Protein AF-A0A443HT68-F1 (afdb_monomer)

Mean predicted aligned error: 12.52 Å

pLDDT: mean 79.06, std 16.57, range [37.41, 96.25]

Foldseek 3Di:
DDPPDDPVVLLVLLQVQLVCLPPPVQVVHDRDEDSVLSSVQVVVLVVDPVQQALLNDDADCDPPDQNDKHKAFQAPPDRQDFQAPDHDDPDPVNGDPVRHGIHIYGNNSRVVCVPHDPVVSVVVSVVVVVDDDDCVVDDPPDDDPPPQDPVNVVVVVVVCVVPPDDDPDPPDPDDDD

Organism: Byssochlamys spectabilis (NCBI:txid264951)

Radius of gyration: 22.26 Å; Cα contacts (8 Å, |Δi|>4): 156; chains: 1; bounding box: 57×40×82 Å

Solvent-accessible surface area (backbone atoms only — not comparable to full-atom values): 11096 Å² total; per-residue (Å²): 131,75,94,79,79,43,72,65,59,53,49,56,54,29,39,57,49,44,51,47,40,44,70,66,70,21,66,93,49,84,81,77,74,47,37,63,42,51,45,53,50,51,54,46,42,75,72,38,84,87,56,66,39,84,78,66,66,73,74,36,84,53,82,95,42,61,38,15,54,39,86,40,60,69,50,83,96,55,67,68,29,55,29,55,76,51,81,77,68,88,50,78,82,47,45,39,72,93,57,42,20,57,38,74,33,28,43,49,48,56,57,72,42,61,95,55,55,71,71,54,44,54,51,51,46,55,53,56,75,66,61,77,77,62,60,94,79,61,63,93,83,62,80,77,82,82,75,74,50,74,68,56,54,53,52,52,53,56,58,49,64,79,67,58,73,79,75,81,74,79,82,76,88,78,88,85,133

Sequence (177 aa):
MPANWCWWMCWALFTERTYRMWLLCNRKWKQIDVCETLYLEAILQAAEPDYSEFLKLPLSVYIRHPLRFVVAHKSHGQQLRTGWTTITPSSIADRVDSLNNVVFETHLSNMAKQDFSKETCEAIVADIANISIRLKWYDPSREVEFQATEKEKETENEFQDDFGGGEIGDDEDEGQE

Secondary structure (DSSP, 8-state):
--TT--HHHHHHHHHHHHHHIIIIISTTS-----HHHHHHHHHHHHH-TT---TT-PPPB-STT-TTBEEEEESSTTS----SBSSSS--SGGGB-GGG--EEEEEHHHHHHTTT--HHHHHHHHHHHHT----GGG--TT--------HHHHHHHHHHHHHT--------------

Structure (mmCIF, N/CA/C/O backbone):
data_AF-A0A443HT68-F1
#
_entry.id   AF-A0A443HT68-F1
#
loop_
_atom_site.group_PDB
_atom_site.id
_atom_site.type_symbol
_atom_site.label_atom_id
_atom_site.label_alt_id
_atom_site.label_comp_id
_atom_site.label_asym_id
_atom_site.label_entity_id
_atom_site.label_seq_id
_atom_site.pdbx_PDB_ins_code
_atom_site.Cartn_x
_atom_site.Cartn_y
_atom_site.Cartn_z
_atom_site.occupancy
_atom_site.B_iso_or_equiv
_atom_site.auth_seq_id
_atom_site.auth_comp_id
_atom_site.auth_asym_id
_atom_site.auth_atom_id
_atom_site.pdbx_PDB_model_num
ATOM 1 N N . MET A 1 1 ? -0.631 -16.504 -1.315 1.00 46.03 1 MET A N 1
ATOM 2 C CA . MET A 1 1 ? -0.861 -15.986 -2.683 1.00 46.03 1 MET A CA 1
ATOM 3 C C . MET A 1 1 ? -1.619 -17.035 -3.493 1.00 46.03 1 MET A C 1
ATOM 5 O O . MET A 1 1 ? -1.387 -18.212 -3.239 1.00 46.03 1 MET A O 1
ATOM 9 N N . PRO A 1 2 ? -2.519 -16.649 -4.415 1.00 49.34 2 PRO A N 1
ATOM 10 C CA . PRO A 1 2 ? -3.163 -17.563 -5.365 1.00 49.34 2 PRO A CA 1
ATOM 11 C C . PRO A 1 2 ? -2.147 -18.328 -6.227 1.00 49.34 2 PRO A C 1
ATOM 13 O O . PRO A 1 2 ? -1.112 -17.779 -6.597 1.00 49.34 2 PRO A O 1
ATOM 16 N N . ALA A 1 3 ? -2.459 -19.579 -6.571 1.00 58.69 3 ALA A N 1
ATOM 17 C CA . ALA A 1 3 ? -1.554 -20.483 -7.291 1.00 58.69 3 ALA A CA 1
ATOM 18 C C . ALA A 1 3 ? -1.333 -20.125 -8.777 1.00 58.69 3 ALA A C 1
ATOM 20 O O . ALA A 1 3 ? -0.428 -20.657 -9.408 1.00 58.69 3 ALA A O 1
ATOM 21 N N . ASN A 1 4 ? -2.149 -19.230 -9.339 1.00 63.09 4 ASN A N 1
ATOM 22 C CA . ASN A 1 4 ? -2.142 -18.837 -10.750 1.00 63.09 4 ASN A CA 1
ATOM 23 C C . ASN A 1 4 ? -1.595 -17.420 -10.990 1.00 63.09 4 ASN A C 1
ATOM 25 O O . ASN A 1 4 ? -1.860 -16.831 -12.035 1.00 63.09 4 ASN A O 1
ATOM 29 N N . TRP A 1 5 ? -0.863 -16.844 -10.033 1.00 66.06 5 TRP A N 1
ATOM 30 C CA . TRP A 1 5 ? -0.214 -15.551 -10.238 1.00 66.06 5 TRP A CA 1
ATOM 31 C C . TRP A 1 5 ? 0.851 -15.655 -11.328 1.00 66.06 5 TRP A C 1
ATOM 33 O O . TRP A 1 5 ? 1.938 -16.184 -11.112 1.00 66.06 5 TRP A O 1
ATOM 43 N N . CYS A 1 6 ? 0.531 -15.130 -12.507 1.00 73.31 6 CYS A N 1
ATOM 44 C CA . CYS A 1 6 ? 1.494 -14.912 -13.571 1.00 73.31 6 CYS A CA 1
ATOM 45 C C . CYS A 1 6 ? 1.884 -13.432 -13.634 1.00 73.31 6 CYS A C 1
ATOM 47 O O . CYS A 1 6 ? 1.147 -12.547 -13.186 1.00 73.31 6 CYS A O 1
ATOM 49 N N . TRP A 1 7 ? 3.043 -13.166 -14.237 1.00 75.00 7 TRP A N 1
ATOM 50 C CA . TRP A 1 7 ? 3.577 -11.815 -14.403 1.00 75.00 7 TRP A CA 1
ATOM 51 C C . TRP A 1 7 ? 2.556 -10.843 -15.008 1.00 75.00 7 TRP A C 1
ATOM 53 O O . TRP A 1 7 ? 2.455 -9.698 -14.579 1.00 75.00 7 TRP A O 1
ATOM 63 N N . TRP A 1 8 ? 1.737 -11.325 -15.945 1.00 80.31 8 TRP A N 1
ATOM 64 C CA . TRP A 1 8 ? 0.705 -10.527 -16.598 1.00 80.31 8 TRP A CA 1
ATOM 65 C C . TRP A 1 8 ? -0.387 -10.037 -15.640 1.00 80.31 8 TRP A C 1
ATOM 67 O O . TRP A 1 8 ? -0.779 -8.874 -15.695 1.00 80.31 8 TRP A O 1
ATOM 77 N N . MET A 1 9 ? -0.852 -10.888 -14.720 1.00 80.44 9 MET A N 1
ATOM 78 C CA . MET A 1 9 ? -1.865 -10.498 -13.732 1.00 80.44 9 MET A CA 1
ATOM 79 C C . MET A 1 9 ? -1.317 -9.459 -12.753 1.00 80.44 9 MET A C 1
ATOM 81 O O . MET A 1 9 ? -2.009 -8.491 -12.437 1.00 80.44 9 MET A O 1
ATOM 85 N N . CYS A 1 10 ? -0.066 -9.628 -12.311 1.00 81.00 10 CYS A N 1
ATOM 86 C CA . CYS A 1 10 ? 0.624 -8.628 -11.500 1.00 81.00 10 CYS A CA 1
ATOM 87 C C . CYS A 1 10 ? 0.743 -7.311 -12.274 1.00 81.00 10 CYS A C 1
ATOM 89 O O . CYS A 1 10 ? 0.330 -6.265 -11.781 1.00 81.00 10 CYS A O 1
ATOM 91 N N . TRP A 1 11 ? 1.216 -7.360 -13.518 1.00 84.44 11 TRP A N 1
ATOM 92 C CA . TRP A 1 11 ? 1.362 -6.176 -14.355 1.00 84.44 11 TRP A CA 1
ATOM 93 C C . TRP A 1 11 ? 0.037 -5.429 -14.552 1.00 84.44 11 TRP A C 1
ATOM 95 O O . TRP A 1 11 ? -0.015 -4.220 -14.328 1.00 84.44 11 TRP A O 1
ATOM 105 N N . ALA A 1 12 ? -1.050 -6.128 -14.889 1.00 87.50 12 ALA A N 1
ATOM 106 C CA . ALA A 1 12 ? -2.365 -5.518 -15.085 1.00 87.50 12 ALA A CA 1
ATOM 107 C C . ALA A 1 12 ? -2.889 -4.867 -13.794 1.00 87.50 12 ALA A C 1
ATOM 109 O O . ALA A 1 12 ? -3.353 -3.723 -13.804 1.00 87.50 12 ALA A O 1
ATOM 110 N N . LEU A 1 13 ? -2.762 -5.572 -12.665 1.00 89.44 13 LEU A N 1
ATOM 111 C CA . LEU A 1 13 ? -3.184 -5.080 -11.358 1.00 89.44 13 LEU A CA 1
ATOM 112 C C . LEU A 1 13 ? -2.419 -3.815 -10.963 1.00 89.44 13 LEU A C 1
ATOM 114 O O . LEU A 1 13 ? -3.031 -2.811 -10.605 1.00 89.44 13 LEU A O 1
ATOM 118 N N . PHE A 1 14 ? -1.091 -3.846 -11.047 1.00 92.69 14 PHE A N 1
ATOM 119 C CA . PHE A 1 14 ? -0.251 -2.722 -10.646 1.00 92.69 14 PHE A CA 1
ATOM 120 C C . PHE A 1 14 ? -0.309 -1.557 -11.630 1.00 92.69 14 PHE A C 1
ATOM 122 O O . PHE A 1 14 ? -0.241 -0.414 -11.194 1.00 92.69 14 PHE A O 1
ATOM 129 N N . THR A 1 15 ? -0.551 -1.808 -12.917 1.00 92.88 15 THR A N 1
ATOM 130 C CA . THR A 1 15 ? -0.817 -0.750 -13.902 1.00 92.88 15 THR A CA 1
ATOM 131 C C . THR A 1 15 ? -2.045 0.068 -13.511 1.00 92.88 15 THR A C 1
ATOM 133 O O . THR A 1 15 ? -1.955 1.291 -13.406 1.00 92.88 15 THR A O 1
ATOM 136 N N . GLU A 1 16 ? -3.173 -0.578 -13.202 1.00 91.38 16 GLU A N 1
ATOM 137 C CA . GLU A 1 16 ? -4.390 0.126 -12.770 1.00 91.38 16 GLU A CA 1
ATOM 138 C C . GLU A 1 16 ? -4.154 0.954 -11.496 1.00 91.38 16 GLU A C 1
ATOM 140 O O . GLU A 1 16 ? -4.594 2.106 -11.400 1.00 91.38 16 GLU A O 1
ATOM 145 N N . ARG A 1 17 ? -3.376 0.414 -10.550 1.00 92.50 17 ARG A N 1
ATOM 146 C CA . ARG A 1 17 ? -3.000 1.128 -9.323 1.00 92.50 17 ARG A CA 1
ATOM 147 C C . ARG A 1 17 ? -2.102 2.325 -9.586 1.00 92.50 17 ARG A C 1
ATOM 149 O O . ARG A 1 17 ? -2.363 3.390 -9.028 1.00 92.50 17 ARG A O 1
ATOM 156 N N . THR A 1 18 ? -1.096 2.187 -10.444 1.00 93.44 18 THR A N 1
ATOM 157 C CA . THR A 1 18 ? -0.217 3.295 -10.830 1.00 93.44 18 THR A CA 1
ATOM 158 C C . THR A 1 18 ? -1.011 4.403 -11.518 1.00 93.44 18 THR A C 1
ATOM 160 O O . THR A 1 18 ? -0.815 5.570 -11.188 1.00 93.44 18 THR A O 1
ATOM 163 N N . TYR A 1 19 ? -1.965 4.069 -12.395 1.00 91.88 19 TYR A N 1
ATOM 164 C CA . TYR A 1 19 ? -2.841 5.067 -13.022 1.00 91.88 19 TYR A CA 1
ATOM 165 C C . TYR A 1 19 ? -3.694 5.820 -12.000 1.00 91.88 19 TYR A C 1
ATOM 167 O O . TYR A 1 19 ? -3.751 7.049 -12.040 1.00 91.88 19 TYR A O 1
ATOM 175 N N . ARG A 1 20 ? -4.326 5.121 -11.048 1.00 90.88 20 ARG A N 1
ATOM 176 C CA . ARG A 1 20 ? -5.078 5.787 -9.969 1.00 90.88 20 ARG A CA 1
ATOM 177 C C . ARG A 1 20 ? -4.190 6.683 -9.120 1.00 90.88 20 ARG A C 1
ATOM 179 O O . ARG A 1 20 ? -4.571 7.814 -8.822 1.00 90.88 20 ARG A O 1
ATOM 186 N N . MET A 1 21 ? -3.016 6.182 -8.747 1.00 92.12 21 MET A N 1
ATOM 187 C CA . MET A 1 21 ? -2.037 6.932 -7.972 1.00 92.12 21 MET A CA 1
ATOM 188 C C . MET A 1 21 ? -1.646 8.212 -8.707 1.00 92.12 21 MET A C 1
ATOM 190 O O . MET A 1 21 ? -1.702 9.281 -8.111 1.00 92.12 21 MET A O 1
ATOM 194 N N . TRP A 1 22 ? -1.343 8.126 -10.002 1.00 90.88 22 TRP A N 1
ATOM 195 C CA . TRP A 1 22 ? -0.984 9.272 -10.830 1.00 90.88 22 TRP A CA 1
ATOM 196 C C . TRP A 1 22 ? -2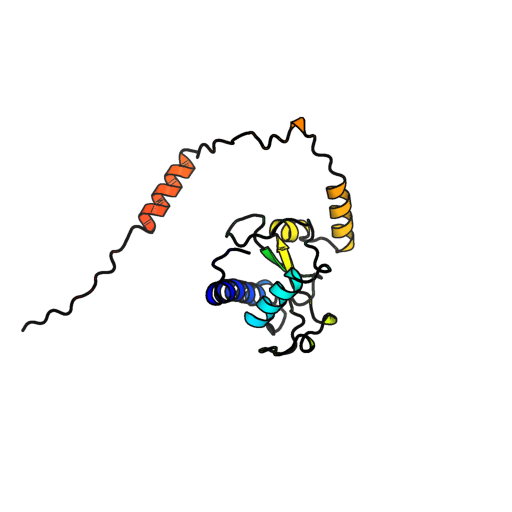.124 10.292 -10.958 1.00 90.88 22 TRP A C 1
ATOM 198 O O . TRP A 1 22 ? -1.928 11.477 -10.685 1.00 90.88 22 TRP A O 1
ATOM 208 N N . LEU A 1 23 ? -3.316 9.843 -11.355 1.00 90.38 23 LEU A N 1
ATOM 209 C CA . LEU A 1 23 ? -4.418 10.735 -11.723 1.00 90.38 23 LEU A CA 1
ATOM 210 C C . LEU A 1 23 ? -5.132 11.348 -10.512 1.00 90.38 23 LEU A C 1
ATOM 212 O O . LEU A 1 23 ? -5.596 12.487 -10.586 1.00 90.38 23 LEU A O 1
ATOM 216 N N . LEU A 1 24 ? -5.236 10.605 -9.406 1.00 89.38 24 LEU A N 1
ATOM 217 C CA . LEU A 1 24 ? -6.056 10.995 -8.256 1.00 89.38 24 LEU A CA 1
ATOM 218 C C . LEU A 1 24 ? -5.210 11.433 -7.058 1.00 89.38 24 LEU A C 1
ATOM 220 O O . LEU A 1 24 ? -5.451 12.502 -6.499 1.00 89.38 24 LEU A O 1
ATOM 224 N N . CYS A 1 25 ? -4.216 10.635 -6.665 1.00 87.88 25 CYS A N 1
ATOM 225 C CA . CYS A 1 25 ? -3.478 10.845 -5.412 1.00 87.88 25 CYS A CA 1
ATOM 226 C C . CYS A 1 25 ? -2.284 11.794 -5.586 1.00 87.88 25 CYS A C 1
ATOM 228 O O . CYS A 1 25 ? -2.081 12.710 -4.792 1.00 87.88 25 CYS A O 1
ATOM 230 N N . ASN A 1 26 ? -1.532 11.632 -6.672 1.00 92.69 26 ASN A N 1
ATOM 231 C CA . ASN A 1 26 ? -0.335 12.403 -6.991 1.00 92.69 26 ASN A CA 1
ATOM 232 C C . ASN A 1 26 ? -0.614 13.605 -7.891 1.00 92.69 26 ASN A C 1
ATOM 234 O O . ASN A 1 26 ? 0.310 14.140 -8.486 1.00 92.69 26 ASN A O 1
ATOM 238 N N . ARG A 1 27 ? -1.852 14.103 -7.968 1.00 89.06 27 ARG A N 1
ATOM 239 C CA . ARG A 1 27 ? -2.218 15.202 -8.882 1.00 89.06 27 ARG A CA 1
ATOM 240 C C . ARG A 1 27 ? -1.332 16.456 -8.755 1.00 89.06 27 ARG A C 1
ATOM 242 O O . ARG A 1 27 ? -1.177 17.196 -9.721 1.00 89.06 27 ARG A O 1
ATOM 249 N N . LYS A 1 28 ? -0.771 16.716 -7.568 1.00 91.00 28 LYS A N 1
ATOM 250 C CA . LYS A 1 28 ? 0.125 17.858 -7.287 1.00 91.00 28 LY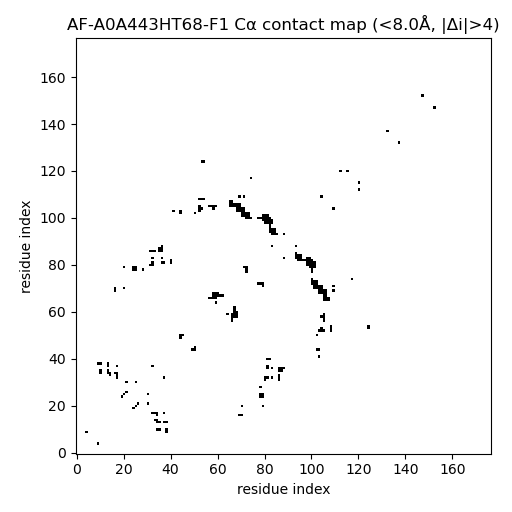S A CA 1
ATOM 251 C C . LYS A 1 28 ? 1.615 17.546 -7.480 1.00 91.00 28 LYS A C 1
ATOM 253 O O . LYS A 1 28 ? 2.444 18.434 -7.309 1.00 91.00 28 LYS A O 1
ATOM 258 N N . TRP A 1 29 ? 1.957 16.305 -7.802 1.00 91.25 29 TRP A N 1
ATOM 259 C CA . TRP A 1 29 ? 3.318 15.787 -7.814 1.00 91.25 29 TRP A CA 1
ATOM 260 C C . TRP A 1 29 ? 3.647 15.186 -9.181 1.00 91.25 29 TRP A C 1
ATOM 262 O O . TRP A 1 29 ? 2.782 14.676 -9.890 1.00 91.25 29 TRP A O 1
ATOM 272 N N . LYS A 1 30 ? 4.923 15.225 -9.571 1.00 90.12 30 LYS A N 1
ATOM 273 C CA . LYS A 1 30 ? 5.365 14.546 -10.791 1.00 90.12 30 LYS A CA 1
ATOM 274 C C . LYS A 1 30 ? 5.331 13.037 -10.558 1.00 90.12 30 LYS A C 1
ATOM 276 O O . LYS A 1 30 ? 5.934 12.566 -9.599 1.00 90.12 30 LYS A O 1
ATOM 281 N N . GLN A 1 31 ? 4.687 12.287 -11.449 1.00 89.06 31 GLN A N 1
ATOM 282 C CA . GLN A 1 31 ? 4.737 10.827 -11.411 1.00 89.06 31 GLN A CA 1
ATOM 283 C C . GLN A 1 31 ? 6.179 10.353 -11.645 1.00 89.06 31 GLN A C 1
ATOM 285 O O . GLN A 1 31 ? 6.791 10.695 -12.657 1.00 89.06 31 GLN A O 1
ATOM 290 N N . ILE A 1 32 ? 6.720 9.618 -10.675 1.00 91.06 32 ILE A N 1
ATOM 291 C CA . ILE A 1 32 ? 8.073 9.040 -10.715 1.00 91.06 32 ILE A CA 1
ATOM 292 C C . ILE A 1 32 ? 7.969 7.522 -10.836 1.00 91.06 32 ILE A C 1
ATOM 294 O O . ILE A 1 32 ? 8.689 6.912 -11.618 1.00 91.06 32 ILE A O 1
ATOM 298 N N . ASP A 1 33 ? 7.049 6.931 -10.077 1.00 93.62 33 ASP A N 1
ATOM 299 C CA . ASP A 1 33 ? 6.877 5.488 -9.999 1.00 93.62 33 ASP A CA 1
ATOM 300 C C . ASP A 1 33 ? 6.222 4.910 -11.256 1.00 93.62 33 ASP A C 1
ATOM 302 O O . ASP A 1 33 ? 5.344 5.526 -11.871 1.00 93.62 33 ASP A O 1
ATOM 306 N N . VAL A 1 34 ? 6.594 3.677 -11.579 1.00 93.31 34 VAL A N 1
ATOM 307 C CA . VAL A 1 34 ? 5.976 2.866 -12.632 1.00 93.31 34 VAL A CA 1
ATOM 308 C C . VAL A 1 34 ? 5.300 1.641 -12.017 1.00 93.31 34 VAL A C 1
ATOM 310 O O . VAL A 1 34 ? 5.413 1.388 -10.817 1.00 93.31 34 VAL A O 1
ATOM 313 N N . CYS A 1 35 ? 4.568 0.874 -12.826 1.00 92.69 35 CYS A N 1
ATOM 314 C CA . CYS A 1 35 ? 3.931 -0.362 -12.361 1.00 92.69 35 CYS A CA 1
ATOM 315 C C . CYS A 1 35 ? 4.946 -1.335 -11.735 1.00 92.69 35 CYS A C 1
ATOM 317 O O . CYS A 1 35 ? 4.645 -1.952 -10.719 1.00 92.69 35 CYS A O 1
ATOM 319 N N . GLU A 1 36 ? 6.158 -1.412 -12.293 1.00 91.69 36 GLU A N 1
ATOM 320 C CA . GLU A 1 36 ? 7.236 -2.273 -11.805 1.00 91.69 36 GLU A CA 1
ATOM 321 C C . GLU A 1 36 ? 7.740 -1.857 -10.418 1.00 91.69 36 GLU A C 1
ATOM 323 O O . GLU A 1 36 ? 7.757 -2.682 -9.510 1.00 91.69 36 GLU A O 1
ATOM 328 N N . THR A 1 37 ? 8.061 -0.577 -10.199 1.00 94.75 37 THR A N 1
ATOM 329 C CA . THR A 1 37 ? 8.519 -0.102 -8.882 1.00 94.75 37 THR A CA 1
ATOM 330 C C . THR A 1 37 ? 7.434 -0.262 -7.819 1.00 94.75 37 THR A C 1
ATOM 332 O O . THR A 1 37 ? 7.726 -0.611 -6.676 1.00 94.75 37 THR A O 1
ATOM 335 N N . LEU A 1 38 ? 6.166 -0.077 -8.193 1.00 94.88 38 LEU A N 1
ATOM 336 C CA . LEU A 1 38 ? 5.032 -0.294 -7.298 1.00 94.88 38 LEU A CA 1
ATOM 337 C C . LEU A 1 38 ? 4.824 -1.780 -6.969 1.00 94.88 38 LEU A C 1
ATOM 339 O O . LEU A 1 38 ? 4.529 -2.117 -5.824 1.00 94.88 38 LEU A O 1
ATOM 343 N N . TYR A 1 39 ? 5.006 -2.669 -7.945 1.00 92.19 39 TYR A N 1
ATOM 344 C CA . TYR A 1 39 ? 4.950 -4.115 -7.736 1.00 92.19 39 TYR A CA 1
ATOM 345 C C . TYR A 1 39 ? 6.084 -4.611 -6.832 1.00 92.19 39 TYR A C 1
ATOM 347 O O . TYR A 1 39 ? 5.834 -5.360 -5.887 1.00 92.19 39 TYR A O 1
ATOM 355 N N . LEU A 1 40 ? 7.314 -4.152 -7.076 1.00 92.62 40 LEU A N 1
ATOM 356 C CA . LEU A 1 40 ? 8.473 -4.467 -6.240 1.00 92.62 40 LEU A CA 1
ATOM 357 C C . LEU A 1 40 ? 8.269 -3.986 -4.803 1.00 92.62 40 LEU A C 1
ATOM 359 O O . LEU A 1 40 ? 8.573 -4.713 -3.860 1.00 92.62 40 LEU A O 1
ATOM 363 N N . GLU A 1 41 ? 7.701 -2.791 -4.629 1.00 94.62 41 GLU A N 1
ATOM 364 C CA . GLU A 1 41 ? 7.338 -2.292 -3.307 1.00 94.62 41 GLU A CA 1
ATOM 365 C C . GLU A 1 41 ? 6.301 -3.200 -2.626 1.00 94.62 41 GLU A C 1
ATOM 367 O O . GLU A 1 41 ? 6.456 -3.514 -1.454 1.00 94.62 41 GLU A O 1
ATOM 372 N N . ALA A 1 42 ? 5.290 -3.699 -3.343 1.00 92.06 42 ALA A N 1
ATOM 373 C CA . ALA A 1 42 ? 4.303 -4.611 -2.761 1.00 92.06 42 ALA A CA 1
ATOM 374 C C . ALA A 1 42 ? 4.904 -5.943 -2.303 1.00 92.06 42 ALA A C 1
ATOM 376 O O . ALA A 1 42 ? 4.544 -6.440 -1.237 1.00 92.06 42 ALA A O 1
ATOM 377 N N . ILE A 1 43 ? 5.814 -6.522 -3.095 1.00 89.56 43 ILE A N 1
ATOM 378 C CA . ILE A 1 43 ? 6.532 -7.744 -2.710 1.00 89.56 43 ILE A CA 1
ATOM 379 C C . ILE A 1 43 ? 7.352 -7.490 -1.449 1.00 89.56 43 ILE A C 1
ATOM 381 O O . ILE A 1 43 ? 7.308 -8.300 -0.526 1.00 89.56 43 ILE A O 1
ATOM 385 N N . LEU A 1 44 ? 8.076 -6.370 -1.408 1.00 91.88 44 LEU A N 1
ATOM 386 C CA . LEU A 1 44 ? 8.922 -6.026 -0.276 1.00 91.88 44 LEU A CA 1
ATOM 387 C C . LEU A 1 44 ? 8.103 -5.900 1.010 1.00 91.88 44 LEU A C 1
ATOM 389 O O . LEU A 1 44 ? 8.413 -6.558 1.996 1.00 91.88 44 LEU A O 1
ATOM 393 N N . GLN A 1 45 ? 7.005 -5.141 0.977 1.00 91.81 45 GLN A N 1
ATOM 394 C CA . GLN A 1 45 ? 6.124 -4.987 2.139 1.00 91.81 45 GLN A CA 1
ATOM 395 C C . GLN A 1 45 ? 5.471 -6.306 2.559 1.00 91.81 45 GLN A C 1
ATOM 397 O O . GLN A 1 45 ? 5.273 -6.544 3.742 1.00 91.81 45 GLN A O 1
ATOM 402 N N . ALA A 1 46 ? 5.154 -7.190 1.610 1.00 85.88 46 ALA A N 1
ATOM 403 C CA . ALA A 1 46 ? 4.625 -8.511 1.934 1.00 85.88 46 ALA A CA 1
ATOM 404 C C . ALA A 1 46 ? 5.674 -9.443 2.574 1.00 85.88 46 ALA A C 1
ATOM 406 O O . ALA A 1 46 ? 5.298 -10.386 3.271 1.00 85.88 46 ALA A O 1
ATOM 407 N N . ALA A 1 47 ? 6.965 -9.216 2.312 1.00 85.81 47 ALA A N 1
ATOM 408 C CA . ALA A 1 47 ? 8.072 -10.013 2.837 1.00 85.81 47 ALA A CA 1
ATOM 409 C C . ALA A 1 47 ? 8.648 -9.463 4.154 1.00 85.81 47 ALA A C 1
ATOM 411 O O . ALA A 1 47 ? 9.235 -10.223 4.925 1.00 85.81 47 ALA A O 1
ATOM 412 N N . GLU A 1 48 ? 8.498 -8.165 4.414 1.00 86.12 48 GLU A N 1
ATOM 413 C CA . GLU A 1 48 ? 9.072 -7.500 5.579 1.00 86.12 48 GLU A CA 1
ATOM 414 C C . GLU A 1 48 ? 8.084 -7.416 6.758 1.00 86.12 48 GLU A C 1
ATOM 416 O O . GLU A 1 48 ? 6.986 -6.875 6.616 1.00 86.12 48 GLU A O 1
ATOM 421 N N . PRO A 1 49 ? 8.472 -7.883 7.960 1.00 76.81 49 PRO A N 1
ATOM 422 C CA . PRO A 1 49 ? 7.594 -7.882 9.133 1.00 76.81 49 PRO A CA 1
ATOM 423 C C . PRO A 1 49 ? 7.267 -6.471 9.646 1.00 76.81 49 PRO A C 1
ATOM 425 O O . PRO A 1 49 ? 6.259 -6.289 10.329 1.00 76.81 49 PRO A O 1
ATOM 428 N N . ASP A 1 50 ? 8.093 -5.481 9.302 1.00 77.19 50 ASP A N 1
ATOM 429 C CA . ASP A 1 50 ? 7.926 -4.083 9.709 1.00 77.19 50 ASP A CA 1
ATOM 430 C C . ASP A 1 50 ? 6.740 -3.403 9.000 1.00 77.19 50 ASP A C 1
ATOM 432 O O . ASP A 1 50 ? 6.236 -2.374 9.455 1.00 77.19 50 ASP A O 1
ATOM 436 N N . TYR A 1 51 ? 6.237 -3.999 7.915 1.00 76.75 51 TYR A N 1
ATOM 437 C CA . TYR A 1 51 ? 5.051 -3.538 7.199 1.00 76.75 51 TYR A CA 1
ATOM 438 C C . TYR A 1 51 ? 3.796 -4.216 7.742 1.00 76.75 51 TYR A C 1
ATOM 440 O O . TYR A 1 51 ? 3.168 -5.062 7.105 1.00 76.75 51 TYR A O 1
ATOM 448 N N . SER A 1 52 ? 3.402 -3.822 8.952 1.00 76.44 52 SER A N 1
ATOM 449 C CA . SER A 1 52 ? 2.127 -4.252 9.518 1.00 76.44 52 SER A CA 1
ATOM 450 C C . SER A 1 52 ? 0.965 -3.456 8.922 1.00 76.44 52 SER A C 1
ATOM 452 O O . SER A 1 52 ? 0.919 -2.231 9.050 1.00 76.44 52 SER A O 1
ATOM 454 N N . GLU A 1 53 ? -0.008 -4.153 8.334 1.00 82.88 53 GLU A N 1
ATOM 455 C CA . GLU A 1 53 ? -1.280 -3.551 7.929 1.00 82.88 53 GLU A CA 1
ATOM 456 C C . GLU A 1 53 ? -1.997 -2.935 9.142 1.00 82.88 53 GLU A C 1
ATOM 458 O O . GLU A 1 53 ? -1.948 -3.488 10.243 1.00 82.88 53 GLU A O 1
ATOM 463 N N . PHE A 1 54 ? -2.651 -1.788 8.940 1.00 78.81 54 PHE A N 1
ATOM 464 C CA . PHE A 1 54 ? -3.217 -0.964 10.013 1.00 78.81 54 PHE A CA 1
ATOM 465 C C . PHE A 1 54 ? -4.135 -1.730 10.984 1.00 78.81 54 PHE A C 1
ATOM 467 O O . PHE A 1 54 ? -3.973 -1.617 12.197 1.00 78.81 54 PHE A O 1
ATOM 474 N N . LEU A 1 55 ? -5.062 -2.540 10.466 1.00 81.50 55 LEU A N 1
ATOM 475 C CA . LEU A 1 55 ? -5.976 -3.382 11.247 1.00 81.50 55 LEU A CA 1
ATOM 476 C C . LEU A 1 55 ? -5.525 -4.853 11.303 1.00 81.50 55 LEU A C 1
ATOM 478 O O . LEU A 1 55 ? -6.220 -5.690 11.879 1.00 81.50 55 LEU A O 1
ATOM 482 N N . LYS A 1 56 ? -4.370 -5.180 10.708 1.00 83.25 56 LYS A N 1
ATOM 483 C CA . LYS A 1 56 ? -3.834 -6.537 10.513 1.00 83.25 56 LYS A CA 1
ATOM 484 C C . LYS A 1 56 ? -4.815 -7.476 9.805 1.00 83.25 56 LYS A C 1
ATOM 486 O O . LYS A 1 56 ? -4.805 -8.687 10.034 1.00 83.25 56 LYS A O 1
ATOM 491 N N . LEU A 1 57 ? -5.671 -6.922 8.949 1.00 84.25 57 LEU A N 1
ATOM 492 C CA . LEU A 1 57 ? -6.649 -7.699 8.197 1.00 84.25 57 LEU A CA 1
ATOM 493 C C . LEU A 1 57 ? -5.992 -8.366 6.981 1.00 84.25 57 LEU A C 1
ATOM 495 O O . LEU A 1 57 ? -5.074 -7.799 6.382 1.00 84.25 57 LEU A O 1
ATOM 499 N N . PRO A 1 58 ? -6.456 -9.562 6.575 1.00 86.56 58 PRO A N 1
ATOM 500 C CA . PRO A 1 58 ? -5.890 -10.235 5.417 1.00 86.56 58 PRO A CA 1
ATOM 501 C C . PRO A 1 58 ? -6.176 -9.431 4.148 1.00 86.56 58 PRO A C 1
ATOM 503 O O . PRO A 1 58 ? -7.303 -9.002 3.914 1.00 86.56 58 PRO A O 1
ATOM 506 N N . LEU A 1 59 ? -5.162 -9.256 3.304 1.00 88.44 59 LEU A N 1
ATOM 507 C CA . LEU A 1 59 ? -5.298 -8.560 2.027 1.00 88.44 59 LEU A CA 1
ATOM 508 C C . LEU A 1 59 ? -5.983 -9.449 0.979 1.00 88.44 59 LEU A C 1
ATOM 510 O O . LEU A 1 59 ? -5.670 -10.630 0.831 1.00 88.44 59 LEU A O 1
ATOM 514 N N . SER A 1 60 ? -6.879 -8.853 0.198 1.00 88.50 60 SER A N 1
ATOM 515 C CA . SER A 1 60 ? -7.568 -9.480 -0.932 1.00 88.50 60 SER A CA 1
ATOM 516 C C . SER A 1 60 ? -7.284 -8.727 -2.230 1.00 88.50 60 SER A C 1
ATOM 518 O O . SER A 1 60 ? -6.996 -7.532 -2.226 1.00 88.50 60 SER A O 1
ATOM 520 N N . VAL A 1 61 ? -7.385 -9.410 -3.368 1.00 85.00 61 VAL A N 1
ATOM 521 C CA . VAL A 1 61 ? -7.282 -8.783 -4.699 1.00 85.00 61 VAL A CA 1
ATOM 522 C C . VAL A 1 61 ? -8.646 -8.585 -5.362 1.00 85.00 61 VAL A C 1
ATOM 524 O O . VAL A 1 61 ? -8.752 -7.850 -6.344 1.00 85.00 61 VAL A O 1
ATOM 527 N N . TYR A 1 62 ? -9.695 -9.207 -4.812 1.00 83.12 62 TYR A N 1
ATOM 528 C CA . TYR A 1 62 ? -11.030 -9.206 -5.396 1.00 83.12 62 TYR A CA 1
ATOM 529 C C . TYR A 1 62 ? -11.621 -7.797 -5.453 1.00 83.12 62 TYR A C 1
ATOM 531 O O . TYR A 1 62 ? -11.539 -7.003 -4.512 1.00 83.12 62 TYR A O 1
ATOM 539 N N . ILE A 1 63 ? -12.217 -7.475 -6.597 1.00 79.81 63 ILE A N 1
ATOM 540 C CA . ILE A 1 63 ? -12.861 -6.186 -6.839 1.00 79.81 63 ILE A CA 1
ATOM 541 C C . ILE A 1 63 ? -14.071 -6.046 -5.901 1.00 79.81 63 ILE A C 1
ATOM 543 O O . ILE A 1 63 ? -14.745 -7.027 -5.614 1.00 79.81 63 ILE A O 1
ATOM 547 N N . ARG A 1 64 ? -14.322 -4.826 -5.399 1.00 81.00 64 ARG A N 1
ATOM 548 C CA . ARG A 1 64 ? -15.410 -4.493 -4.448 1.00 81.00 64 ARG A CA 1
ATOM 549 C C . ARG A 1 64 ? -15.382 -5.253 -3.109 1.00 81.00 64 ARG A C 1
ATOM 551 O O . ARG A 1 64 ? -16.301 -5.107 -2.315 1.00 81.00 64 ARG A O 1
ATOM 558 N N . HIS A 1 65 ? -14.314 -5.988 -2.807 1.00 85.88 65 HIS A N 1
ATOM 559 C CA . HIS A 1 65 ? -14.135 -6.610 -1.499 1.00 85.88 65 HIS A CA 1
ATOM 560 C C . HIS A 1 65 ? -13.641 -5.572 -0.466 1.00 85.88 65 HIS A C 1
ATOM 562 O O . HIS A 1 65 ? -12.712 -4.825 -0.778 1.00 85.88 65 HIS A O 1
ATOM 568 N N . PRO A 1 66 ? -14.171 -5.516 0.773 1.00 86.75 66 PRO A N 1
ATOM 569 C CA . PRO A 1 66 ? -13.718 -4.549 1.787 1.00 86.75 66 PRO A CA 1
ATOM 570 C C . PRO A 1 66 ? -12.248 -4.752 2.178 1.00 86.75 66 PRO A C 1
ATOM 572 O O . PRO A 1 66 ? -11.530 -3.799 2.469 1.00 86.75 66 PRO A O 1
ATOM 575 N N . LEU A 1 67 ? -11.779 -6.000 2.110 1.00 90.75 67 LEU A N 1
ATOM 576 C CA . LEU A 1 67 ? -10.375 -6.348 2.331 1.00 90.75 67 LEU A CA 1
ATOM 577 C C . LEU A 1 67 ? -9.501 -6.207 1.078 1.00 90.75 67 LEU A C 1
ATOM 579 O O . LEU A 1 67 ? -8.343 -6.619 1.085 1.00 90.75 67 LEU A O 1
ATOM 583 N N . ARG A 1 68 ? -10.045 -5.681 -0.028 1.00 90.75 68 ARG A N 1
ATOM 584 C CA . ARG A 1 68 ? -9.257 -5.442 -1.237 1.00 90.75 68 ARG A CA 1
ATOM 585 C C . ARG A 1 68 ? -8.102 -4.524 -0.883 1.00 90.75 68 ARG A C 1
ATOM 587 O O . ARG A 1 68 ? -8.339 -3.454 -0.327 1.00 90.75 68 ARG A O 1
ATOM 594 N N . PHE A 1 69 ? -6.881 -4.905 -1.230 1.00 91.94 69 PHE A N 1
ATOM 595 C CA . PHE A 1 69 ? -5.757 -4.034 -0.964 1.00 91.94 69 PHE A CA 1
ATOM 596 C C . PHE A 1 69 ? -5.813 -2.788 -1.857 1.00 91.94 69 PHE A C 1
ATOM 598 O O . PHE A 1 69 ? -6.226 -2.817 -3.031 1.00 91.94 69 PHE A O 1
ATOM 605 N N . VAL A 1 70 ? -5.358 -1.688 -1.286 1.00 92.44 70 VAL A N 1
ATOM 606 C CA . VAL A 1 70 ? -5.191 -0.395 -1.931 1.00 92.44 70 VAL A CA 1
ATOM 607 C C . VAL A 1 70 ? -3.767 0.097 -1.722 1.00 92.44 70 VAL A C 1
ATOM 609 O O . VAL A 1 70 ? -3.041 -0.397 -0.863 1.00 92.44 70 VAL A O 1
ATOM 612 N N . VAL A 1 71 ? -3.377 1.062 -2.548 1.00 94.00 71 VAL A N 1
ATOM 613 C CA . VAL A 1 71 ? -2.125 1.797 -2.390 1.00 94.00 71 VAL A CA 1
ATOM 614 C C . VAL A 1 71 ? -2.459 3.075 -1.639 1.00 94.00 71 VAL A C 1
ATOM 616 O O . VAL A 1 71 ? -3.214 3.904 -2.151 1.00 94.00 71 VAL A O 1
ATOM 619 N N . ALA A 1 72 ? -1.942 3.205 -0.426 1.00 91.88 72 ALA A N 1
ATOM 620 C CA . ALA A 1 72 ? -2.259 4.292 0.486 1.00 91.88 72 ALA A CA 1
ATOM 621 C C . ALA A 1 72 ? -1.010 5.090 0.874 1.00 91.88 72 ALA A C 1
ATOM 623 O O . ALA A 1 72 ? 0.126 4.685 0.612 1.00 91.88 72 ALA A O 1
ATOM 624 N N . HIS A 1 73 ? -1.234 6.245 1.501 1.00 89.56 73 HIS A N 1
ATOM 625 C CA . HIS A 1 73 ? -0.159 7.072 2.038 1.00 89.56 73 HIS A CA 1
ATOM 626 C C . HIS A 1 73 ? 0.286 6.528 3.399 1.00 89.56 73 HIS A C 1
ATOM 628 O O . HIS A 1 73 ? -0.554 6.256 4.258 1.00 89.56 73 HIS A O 1
ATOM 634 N N . LYS A 1 74 ? 1.600 6.457 3.636 1.00 87.38 74 LYS A N 1
ATOM 635 C CA . LYS A 1 74 ? 2.137 6.315 5.002 1.00 87.38 74 LYS A CA 1
ATOM 636 C C . LYS A 1 74 ? 1.902 7.594 5.810 1.00 87.38 74 LYS A C 1
ATOM 638 O O . LYS A 1 74 ? 1.494 7.534 6.963 1.00 87.38 74 LYS A O 1
ATOM 643 N N . SER A 1 75 ? 2.144 8.741 5.179 1.00 86.19 75 SER A N 1
ATOM 644 C CA . SER A 1 75 ? 1.951 10.085 5.722 1.00 86.19 75 SER A CA 1
ATOM 645 C C . SER A 1 75 ? 1.135 10.930 4.745 1.00 86.19 75 SER A C 1
ATOM 647 O O . SER A 1 75 ? 1.531 11.139 3.592 1.00 86.19 75 SER A O 1
ATOM 649 N N . HIS A 1 76 ? -0.014 11.427 5.202 1.00 84.38 76 HIS A N 1
ATOM 650 C CA . HIS A 1 76 ? -0.871 12.307 4.410 1.00 84.38 76 HIS A CA 1
ATOM 651 C C . HIS A 1 76 ? -0.172 13.636 4.072 1.00 84.38 76 HIS A C 1
ATOM 653 O O . HIS A 1 76 ? 0.713 14.103 4.785 1.00 84.38 76 HIS A O 1
ATOM 659 N N . GLY A 1 77 ? -0.570 14.252 2.956 1.00 85.06 77 GLY A N 1
ATOM 660 C CA . GLY A 1 77 ? -0.023 15.536 2.496 1.00 85.06 77 GLY A CA 1
ATOM 661 C C . GLY A 1 77 ? 1.320 15.447 1.760 1.00 85.06 77 GLY A C 1
ATOM 662 O O . GLY A 1 77 ? 1.749 16.436 1.167 1.00 85.06 77 GLY A O 1
ATOM 663 N N . GLN A 1 78 ? 1.954 14.275 1.739 1.00 88.81 78 GLN A N 1
ATOM 664 C CA . GLN A 1 78 ? 3.167 14.001 0.969 1.00 88.81 78 GLN A CA 1
ATOM 665 C C . GLN A 1 78 ? 2.842 13.220 -0.310 1.00 88.81 78 GLN A C 1
ATOM 667 O O . GLN A 1 78 ? 1.756 12.659 -0.447 1.00 88.81 78 GLN A O 1
ATOM 672 N N . GLN A 1 79 ? 3.779 13.191 -1.259 1.00 93.12 79 GLN A N 1
ATOM 673 C CA . GLN A 1 79 ? 3.636 12.406 -2.485 1.00 93.12 79 GLN A CA 1
ATOM 674 C C . GLN A 1 79 ? 3.453 10.920 -2.160 1.00 93.12 79 GLN A C 1
ATOM 676 O O . GLN A 1 79 ? 4.159 10.388 -1.309 1.00 93.12 79 GLN A O 1
ATOM 681 N N . LEU A 1 80 ? 2.554 10.237 -2.863 1.00 93.38 80 LEU A N 1
ATOM 682 C CA . LEU A 1 80 ? 2.455 8.783 -2.845 1.00 93.38 80 LEU A CA 1
ATOM 683 C C . LEU A 1 80 ? 3.581 8.230 -3.733 1.00 93.38 80 LEU A C 1
ATOM 685 O O . LEU A 1 80 ? 3.468 8.235 -4.957 1.00 93.38 80 LEU A O 1
ATOM 689 N N . ARG A 1 81 ? 4.706 7.859 -3.119 1.00 94.69 81 ARG A N 1
ATOM 690 C CA . ARG A 1 81 ? 5.952 7.514 -3.817 1.00 94.69 81 ARG A CA 1
ATOM 691 C C . ARG A 1 81 ? 6.591 6.252 -3.245 1.00 94.69 81 ARG A C 1
ATOM 693 O O . ARG A 1 81 ? 6.610 6.072 -2.027 1.00 94.69 81 ARG A O 1
ATOM 700 N N . THR A 1 82 ? 7.123 5.389 -4.107 1.00 95.12 82 THR A N 1
ATOM 701 C CA . THR A 1 82 ? 7.921 4.233 -3.672 1.00 95.12 82 THR A CA 1
ATOM 702 C C . THR A 1 82 ? 9.348 4.658 -3.322 1.00 95.12 82 THR A C 1
ATOM 704 O O . THR A 1 82 ? 9.818 5.724 -3.718 1.00 95.12 82 THR A O 1
ATOM 707 N N . GLY A 1 83 ? 10.074 3.814 -2.588 1.00 94.88 83 GLY A N 1
ATOM 708 C CA . GLY A 1 83 ? 11.475 4.098 -2.260 1.00 94.88 83 GLY A CA 1
ATOM 709 C C . GLY A 1 83 ? 12.428 3.978 -3.456 1.00 94.88 83 GLY A C 1
ATOM 710 O O . GLY A 1 83 ? 13.585 4.375 -3.351 1.00 94.88 83 GLY A O 1
ATOM 711 N N . TRP A 1 84 ? 11.979 3.421 -4.583 1.00 96.25 84 TRP A N 1
ATOM 712 C CA . TRP A 1 84 ? 12.832 3.126 -5.729 1.00 96.25 84 TRP A CA 1
ATOM 713 C C . TRP A 1 84 ? 13.304 4.405 -6.423 1.00 96.25 84 TRP A C 1
ATOM 715 O O . TRP A 1 84 ? 12.526 5.306 -6.746 1.00 96.25 84 TRP A O 1
ATOM 725 N N . THR A 1 85 ? 14.614 4.494 -6.636 1.00 93.44 85 THR A N 1
ATOM 726 C CA . THR A 1 85 ? 15.247 5.669 -7.253 1.00 93.44 85 THR A CA 1
ATOM 727 C C . THR A 1 85 ? 15.395 5.547 -8.768 1.00 93.44 85 THR A C 1
ATOM 729 O O . THR A 1 85 ? 15.619 6.554 -9.443 1.00 93.44 85 THR A O 1
ATOM 732 N N . THR A 1 86 ? 15.219 4.342 -9.311 1.00 91.19 86 THR A N 1
ATOM 733 C CA . THR A 1 86 ? 15.332 4.027 -10.736 1.00 91.19 86 THR A CA 1
ATOM 734 C C . THR A 1 86 ? 14.041 3.382 -11.246 1.00 91.19 86 THR A C 1
ATOM 736 O O . THR A 1 86 ? 13.286 2.778 -10.486 1.00 91.19 86 THR A O 1
ATOM 739 N N . ILE A 1 87 ? 13.767 3.535 -12.545 1.00 88.44 87 ILE A N 1
ATOM 740 C CA . ILE A 1 87 ? 12.570 2.965 -13.191 1.00 88.44 87 ILE A CA 1
ATOM 741 C C . ILE A 1 87 ? 12.713 1.449 -13.381 1.00 88.44 87 ILE A C 1
ATOM 743 O O . ILE A 1 87 ? 11.718 0.735 -13.339 1.00 88.44 87 ILE A O 1
ATOM 747 N N . THR A 1 88 ? 13.948 0.974 -13.545 1.00 89.94 88 THR A N 1
ATOM 748 C CA . THR A 1 88 ? 14.306 -0.440 -13.696 1.00 89.94 88 THR A CA 1
ATOM 749 C C . THR A 1 88 ? 15.275 -0.840 -12.578 1.00 89.94 88 THR A C 1
ATOM 751 O O . THR A 1 88 ? 16.488 -0.899 -12.818 1.00 89.94 88 THR A O 1
ATOM 754 N N . PRO A 1 89 ? 14.789 -1.033 -11.337 1.00 92.00 89 PRO A N 1
ATOM 755 C CA . PRO A 1 89 ? 15.638 -1.462 -10.236 1.00 92.00 89 PRO A CA 1
ATOM 756 C C . PRO A 1 89 ? 16.285 -2.805 -10.547 1.00 92.00 89 PRO A C 1
ATOM 758 O O . PRO A 1 89 ? 15.629 -3.740 -11.001 1.00 92.00 89 PRO A O 1
ATOM 761 N N . SER A 1 90 ? 17.581 -2.900 -10.286 1.00 91.94 90 SER A N 1
ATOM 762 C CA . SER A 1 90 ? 18.351 -4.135 -10.478 1.00 91.94 90 SER A CA 1
ATOM 763 C C . SER A 1 90 ? 18.797 -4.747 -9.153 1.00 91.94 90 SER A C 1
ATOM 765 O O . SER A 1 90 ? 19.180 -5.915 -9.099 1.00 91.94 90 SER A O 1
ATOM 767 N N . SER A 1 91 ? 18.734 -3.964 -8.073 1.00 93.06 91 SER A N 1
ATOM 768 C CA . SER A 1 91 ? 19.143 -4.356 -6.732 1.00 93.06 91 SER A CA 1
ATOM 769 C C . SER A 1 91 ? 18.261 -3.693 -5.683 1.00 93.06 91 SER A C 1
ATOM 771 O O . SER A 1 91 ? 17.815 -2.565 -5.867 1.00 93.06 91 SER A O 1
ATOM 773 N N . ILE A 1 92 ? 18.093 -4.344 -4.529 1.00 90.94 92 ILE A N 1
ATOM 774 C CA . ILE A 1 92 ? 17.431 -3.745 -3.360 1.00 90.94 92 ILE A CA 1
ATOM 775 C C . ILE A 1 92 ? 18.117 -2.449 -2.897 1.00 90.94 92 ILE A C 1
ATOM 777 O O . ILE A 1 92 ? 17.461 -1.567 -2.355 1.00 90.94 92 ILE A O 1
ATOM 781 N N . ALA A 1 93 ? 19.418 -2.297 -3.170 1.00 93.12 93 ALA A N 1
ATOM 782 C CA . ALA A 1 93 ? 20.179 -1.087 -2.859 1.00 93.12 93 ALA A CA 1
ATOM 783 C C . ALA A 1 93 ? 19.707 0.155 -3.643 1.00 93.12 93 ALA A C 1
ATOM 785 O O . ALA A 1 93 ? 20.017 1.275 -3.243 1.00 93.12 93 ALA A O 1
ATOM 786 N N . ASP A 1 94 ? 18.938 -0.026 -4.723 1.00 93.50 94 ASP A N 1
ATOM 787 C CA . ASP A 1 94 ? 18.338 1.071 -5.492 1.00 93.50 94 ASP A CA 1
ATOM 788 C C . ASP A 1 94 ? 17.146 1.719 -4.750 1.00 93.50 94 ASP A C 1
ATOM 790 O O . ASP A 1 94 ? 16.603 2.740 -5.200 1.00 93.50 94 ASP A O 1
ATOM 794 N N . ARG A 1 95 ? 16.720 1.130 -3.621 1.00 94.75 95 ARG A N 1
ATOM 795 C CA . ARG A 1 95 ? 15.624 1.605 -2.775 1.00 94.75 95 ARG A CA 1
ATOM 796 C C . ARG A 1 95 ? 16.130 2.475 -1.626 1.00 94.75 95 ARG A C 1
ATOM 798 O O . ARG A 1 95 ? 17.062 2.125 -0.913 1.00 94.75 95 ARG A O 1
ATOM 805 N N . VAL A 1 96 ? 15.439 3.590 -1.406 1.00 95.25 96 VAL A N 1
ATOM 806 C CA . VAL A 1 96 ? 15.680 4.525 -0.306 1.00 95.25 96 VAL A CA 1
ATOM 807 C C . VAL A 1 96 ? 14.410 4.687 0.526 1.00 95.25 96 VAL A C 1
ATOM 809 O O . VAL A 1 96 ? 13.428 5.292 0.094 1.00 95.25 96 VAL A O 1
ATOM 812 N N . ASP A 1 97 ? 14.446 4.184 1.755 1.00 92.81 97 ASP A N 1
ATOM 813 C CA . ASP A 1 97 ? 13.310 4.149 2.683 1.00 92.81 97 ASP A CA 1
ATOM 814 C C . ASP A 1 97 ? 12.748 5.527 3.025 1.00 92.81 97 ASP A C 1
ATOM 816 O O . ASP A 1 97 ? 11.535 5.690 3.126 1.00 92.81 97 ASP A O 1
ATOM 820 N N . SER A 1 98 ? 13.608 6.541 3.138 1.00 93.81 98 SER A N 1
ATOM 821 C CA . SER A 1 98 ? 13.187 7.913 3.447 1.00 93.81 98 SER A CA 1
ATOM 822 C C . SER A 1 98 ? 12.366 8.572 2.334 1.00 93.81 98 SER A C 1
ATOM 824 O O . SER A 1 98 ? 11.692 9.567 2.587 1.00 93.81 98 SER A O 1
ATOM 826 N N . LEU A 1 99 ? 12.410 8.032 1.111 1.00 94.12 99 LEU A N 1
ATOM 827 C CA . LEU A 1 99 ? 11.594 8.495 -0.014 1.00 94.12 99 LEU A CA 1
ATOM 828 C C . LEU A 1 99 ? 10.255 7.763 -0.107 1.00 94.12 99 LEU A C 1
ATOM 830 O O . LEU A 1 99 ? 9.367 8.197 -0.842 1.00 94.12 99 LEU A O 1
ATOM 834 N N . 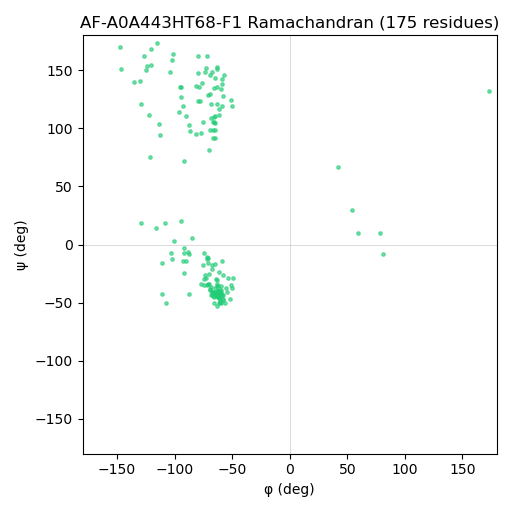ASN A 1 100 ? 10.119 6.649 0.607 1.00 95.12 100 ASN A N 1
ATOM 835 C CA . ASN A 1 100 ? 8.941 5.820 0.545 1.00 95.12 100 ASN A CA 1
ATOM 836 C C . ASN A 1 100 ? 7.809 6.410 1.389 1.00 95.12 100 ASN A C 1
ATOM 838 O O . ASN A 1 100 ? 7.913 6.541 2.607 1.00 95.12 100 ASN A O 1
ATOM 842 N N . ASN A 1 101 ? 6.677 6.643 0.739 1.00 93.81 101 ASN A N 1
ATOM 843 C CA . ASN A 1 101 ? 5.436 7.039 1.386 1.00 93.81 101 ASN A CA 1
ATOM 844 C C . ASN A 1 101 ? 4.243 6.163 0.954 1.00 93.81 101 ASN A C 1
ATOM 846 O O . ASN A 1 101 ? 3.089 6.554 1.121 1.00 93.81 101 ASN A O 1
ATOM 850 N N . VAL A 1 102 ? 4.514 4.986 0.388 1.00 93.88 102 VAL A N 1
ATOM 851 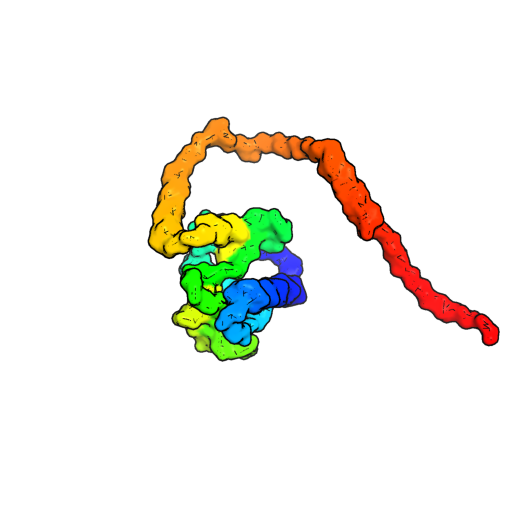C CA . VAL A 1 102 ? 3.508 4.005 -0.040 1.00 93.88 102 VAL A CA 1
ATOM 852 C C . VAL A 1 102 ? 3.308 2.972 1.060 1.00 93.88 102 VAL A C 1
ATOM 854 O O . VAL A 1 102 ? 4.278 2.425 1.581 1.00 93.88 102 VAL A O 1
ATOM 857 N N . VAL A 1 103 ? 2.060 2.626 1.357 1.00 93.12 103 VAL A N 1
ATOM 858 C CA . VAL A 1 103 ? 1.719 1.418 2.118 1.00 93.12 103 VAL A CA 1
ATOM 859 C C . VAL A 1 103 ? 0.632 0.626 1.399 1.00 93.12 103 VAL A C 1
ATOM 861 O O . VAL A 1 103 ? -0.292 1.210 0.825 1.00 93.12 103 VAL A O 1
ATOM 864 N N . PHE A 1 104 ? 0.757 -0.699 1.409 1.00 93.31 104 PHE A N 1
ATOM 865 C CA . PHE A 1 104 ? -0.291 -1.608 0.953 1.00 93.31 104 PHE A CA 1
ATOM 866 C C . PHE A 1 104 ? -1.153 -2.028 2.135 1.00 93.31 104 PHE A C 1
ATOM 868 O O . PHE A 1 104 ? -0.677 -2.648 3.081 1.00 93.31 104 PHE A O 1
ATOM 875 N N . GLU A 1 105 ? -2.437 -1.702 2.076 1.00 92.25 105 GLU A N 1
ATOM 876 C CA . GLU A 1 105 ? -3.373 -1.997 3.160 1.00 92.25 105 GLU A CA 1
ATOM 877 C C . GLU A 1 105 ? -4.773 -2.279 2.638 1.00 92.25 105 GLU A C 1
ATOM 879 O O . GLU A 1 105 ? -5.051 -2.078 1.455 1.00 92.25 105 GLU A O 1
ATOM 884 N N . THR A 1 106 ? -5.672 -2.761 3.495 1.00 92.62 106 THR A N 1
ATOM 885 C CA . THR A 1 106 ? -7.055 -3.002 3.079 1.00 92.62 106 THR A CA 1
ATOM 886 C C . THR A 1 106 ? -7.780 -1.690 2.781 1.00 92.62 106 THR A C 1
ATOM 888 O O . THR A 1 106 ? -7.537 -0.657 3.405 1.00 92.62 106 THR A O 1
ATOM 891 N N . HIS A 1 107 ? -8.724 -1.728 1.840 1.00 91.38 107 HIS A N 1
ATOM 892 C CA . HIS A 1 107 ? -9.617 -0.604 1.567 1.00 91.38 107 HIS A CA 1
ATOM 893 C C . HIS A 1 107 ? -10.336 -0.146 2.841 1.00 91.38 107 HIS A C 1
ATOM 895 O O . HIS A 1 107 ? -10.430 1.053 3.087 1.00 91.38 107 HIS A O 1
ATOM 901 N N . LEU A 1 108 ? -10.784 -1.098 3.669 1.00 90.31 108 LEU A N 1
ATOM 902 C CA . LEU A 1 108 ? -11.381 -0.820 4.972 1.00 90.31 108 LEU A CA 1
ATOM 903 C C . LEU A 1 108 ? -10.444 -0.008 5.879 1.00 90.31 108 LEU A C 1
ATOM 905 O O . LEU A 1 108 ? -10.859 1.027 6.394 1.00 90.31 108 LEU A O 1
ATOM 909 N N . SER A 1 109 ? -9.188 -0.426 6.036 1.00 90.44 109 SER A N 1
ATOM 910 C CA . SER A 1 109 ? -8.197 0.308 6.831 1.00 9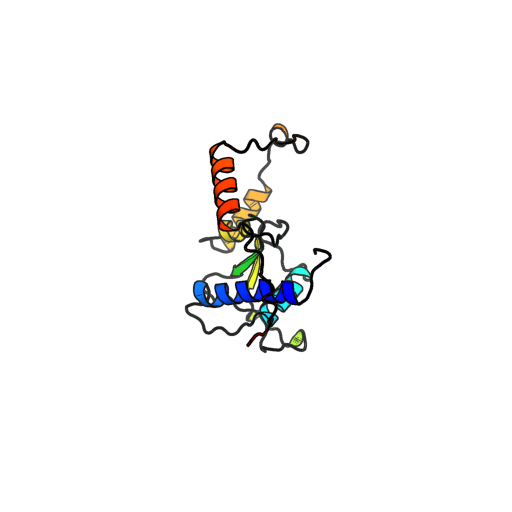0.44 109 SER A CA 1
ATOM 911 C C . SER A 1 109 ? -7.902 1.696 6.281 1.00 90.44 109 SER A C 1
ATOM 913 O O . SER A 1 109 ? -7.859 2.663 7.037 1.00 90.44 109 SER A O 1
ATOM 915 N N . ASN A 1 110 ? -7.736 1.821 4.965 1.00 90.25 110 ASN A N 1
ATOM 916 C CA . ASN A 1 110 ? -7.499 3.118 4.340 1.00 90.25 110 ASN A CA 1
ATOM 917 C C . ASN A 1 110 ? -8.683 4.075 4.558 1.00 90.25 110 ASN A C 1
ATOM 919 O O . ASN A 1 110 ? -8.472 5.252 4.836 1.00 90.25 110 ASN A O 1
ATOM 923 N N . MET A 1 111 ? -9.923 3.577 4.483 1.00 88.06 111 MET A N 1
ATOM 924 C CA . MET A 1 111 ? -11.111 4.361 4.838 1.00 88.06 111 MET A CA 1
ATOM 925 C C . MET A 1 111 ? -11.149 4.717 6.327 1.00 88.06 111 MET A C 1
ATOM 927 O O . MET A 1 111 ? -11.498 5.839 6.673 1.00 88.06 111 MET A O 1
ATOM 931 N N . ALA A 1 112 ? -10.783 3.790 7.213 1.00 85.00 112 ALA A N 1
ATOM 932 C CA . ALA A 1 112 ? -10.816 4.014 8.657 1.00 85.00 112 ALA A CA 1
ATOM 933 C C . ALA A 1 112 ? -9.842 5.110 9.116 1.00 85.00 112 ALA A C 1
ATOM 935 O O . ALA A 1 112 ? -10.113 5.791 10.099 1.00 85.00 112 ALA A O 1
ATOM 936 N N . LYS A 1 113 ? -8.726 5.293 8.403 1.00 84.81 113 LYS A N 1
ATOM 937 C CA . LYS A 1 113 ? -7.745 6.357 8.666 1.00 84.81 113 LYS A CA 1
ATOM 938 C C . LYS A 1 113 ? -8.062 7.673 7.963 1.00 84.81 113 LYS A C 1
ATOM 940 O O . LYS A 1 113 ? -7.353 8.655 8.175 1.00 84.81 113 LYS A O 1
ATOM 945 N N . GLN A 1 114 ? -9.061 7.685 7.083 1.00 76.38 114 GLN A N 1
ATOM 946 C CA . GLN A 1 114 ? -9.356 8.841 6.253 1.00 76.38 114 GLN A CA 1
ATOM 947 C C . GLN A 1 114 ? -9.655 10.044 7.160 1.00 76.38 114 GLN A C 1
ATOM 949 O O . GLN A 1 114 ? -10.567 9.997 7.977 1.00 76.38 114 GLN A O 1
ATOM 954 N N . ASP A 1 115 ? -8.833 11.088 7.024 1.00 73.75 115 ASP A N 1
ATOM 955 C CA . ASP A 1 115 ? -8.861 12.344 7.791 1.00 73.75 115 ASP A CA 1
ATOM 956 C C . ASP A 1 115 ? -8.269 12.317 9.216 1.00 73.75 115 ASP A C 1
ATOM 958 O O . ASP A 1 115 ? -8.353 13.317 9.933 1.00 73.75 115 ASP A O 1
ATOM 962 N N . PHE A 1 116 ? -7.590 11.239 9.621 1.00 80.75 116 PHE A N 1
ATOM 963 C CA . PHE A 1 116 ? -6.949 11.148 10.938 1.00 80.75 116 PHE A CA 1
ATOM 964 C C . PHE A 1 116 ? -5.426 11.321 10.895 1.00 80.75 116 PHE A C 1
ATOM 966 O O . PHE A 1 116 ? -4.745 10.938 9.942 1.00 80.75 116 PHE A O 1
ATOM 973 N N . SER A 1 117 ? -4.869 11.892 11.970 1.00 81.62 117 SER A N 1
ATOM 974 C CA . SER A 1 117 ? -3.418 11.913 12.182 1.00 81.62 117 SER A CA 1
ATOM 975 C C . SER A 1 117 ? -2.907 10.516 12.540 1.00 81.62 117 SER A C 1
ATOM 977 O O . SER A 1 117 ? -3.676 9.655 12.978 1.00 81.62 117 SER A O 1
ATOM 979 N N . LYS A 1 118 ? -1.597 10.289 12.408 1.00 78.75 118 LYS A N 1
ATOM 980 C CA . LYS A 1 118 ? -0.982 9.004 12.762 1.00 78.75 118 LYS A CA 1
ATOM 981 C C . LYS A 1 118 ? -1.219 8.644 14.233 1.00 78.75 118 LYS A C 1
ATOM 983 O O . LYS A 1 118 ? -1.602 7.518 14.524 1.00 78.75 118 LYS A O 1
ATOM 988 N N . GLU A 1 119 ? -1.071 9.607 15.137 1.00 83.94 119 GLU A N 1
ATOM 989 C CA . GLU A 1 119 ? -1.286 9.428 16.580 1.00 83.94 119 GLU A CA 1
ATOM 990 C C . GLU A 1 119 ? -2.739 9.032 16.873 1.00 83.94 119 GLU A C 1
ATOM 992 O O . GLU A 1 119 ? -3.010 8.168 17.704 1.00 83.94 119 GLU A O 1
ATOM 997 N N . THR A 1 120 ? -3.683 9.632 16.142 1.00 86.00 120 THR A N 1
ATOM 998 C CA . THR A 1 120 ? -5.106 9.293 16.253 1.00 86.00 120 THR A CA 1
ATOM 999 C C . THR A 1 120 ? -5.367 7.876 15.744 1.00 86.00 120 THR A C 1
ATOM 1001 O O . THR A 1 120 ? -6.106 7.120 16.366 1.00 86.00 120 THR A O 1
ATOM 1004 N N . CYS A 1 121 ? -4.724 7.483 14.644 1.00 84.94 121 CYS A N 1
ATOM 1005 C CA . CYS A 1 121 ? -4.823 6.134 14.096 1.00 84.94 121 CYS A CA 1
ATOM 1006 C C . CYS A 1 121 ? -4.280 5.077 15.077 1.00 84.94 121 CYS A C 1
ATOM 1008 O O . CYS A 1 121 ? -4.914 4.042 15.268 1.00 84.94 121 CYS A O 1
ATOM 1010 N N . GLU A 1 122 ? -3.146 5.338 15.734 1.00 84.94 122 G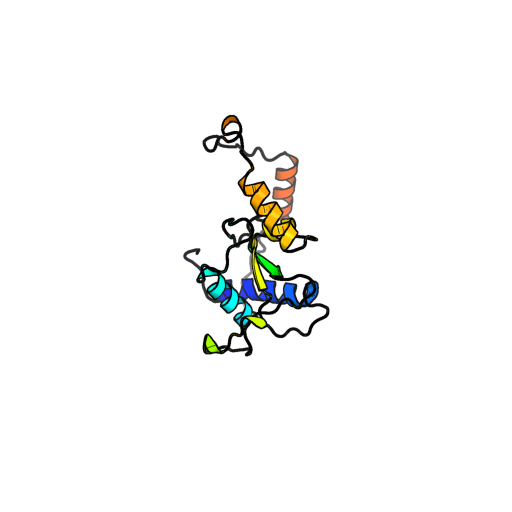LU A N 1
ATOM 1011 C CA . GLU A 1 122 ? -2.580 4.456 16.767 1.00 84.94 122 GLU A CA 1
ATOM 1012 C C . GLU A 1 122 ? -3.534 4.290 17.963 1.00 84.94 122 GLU A C 1
ATOM 1014 O O . GLU A 1 122 ? -3.741 3.169 18.434 1.00 84.94 122 GLU A O 1
ATOM 1019 N N . ALA A 1 123 ? -4.179 5.377 18.402 1.00 87.12 123 ALA A N 1
ATOM 1020 C CA . ALA A 1 123 ? -5.202 5.327 19.446 1.00 87.12 123 ALA A CA 1
ATOM 1021 C C . ALA A 1 123 ? -6.432 4.502 19.020 1.00 87.12 123 ALA A C 1
ATOM 1023 O O . ALA A 1 123 ? -6.882 3.646 19.777 1.00 87.12 123 ALA A O 1
ATOM 1024 N N . ILE A 1 124 ? -6.923 4.683 17.787 1.00 86.56 124 ILE A N 1
ATOM 1025 C CA . ILE A 1 124 ? -8.044 3.902 17.234 1.00 86.56 124 ILE A CA 1
ATOM 1026 C C . ILE A 1 124 ? -7.723 2.402 17.239 1.00 86.56 124 ILE A C 1
ATOM 1028 O O . ILE A 1 124 ? -8.570 1.596 17.617 1.00 86.56 124 ILE A O 1
ATOM 1032 N N . VAL A 1 125 ? -6.509 2.004 16.850 1.00 84.56 125 VAL A N 1
ATOM 1033 C CA . VAL A 1 125 ? -6.106 0.585 16.866 1.00 84.56 125 VAL A CA 1
ATOM 1034 C C . VAL A 1 125 ? -6.085 0.033 18.287 1.00 84.56 125 VAL A C 1
ATOM 1036 O O . VAL A 1 125 ? -6.555 -1.085 18.509 1.00 84.56 125 VAL A O 1
ATOM 1039 N N . ALA A 1 126 ? -5.577 0.803 19.252 1.00 86.44 126 ALA A N 1
ATOM 1040 C CA . ALA A 1 126 ? -5.596 0.410 20.657 1.00 86.44 126 ALA A CA 1
ATOM 1041 C C . ALA A 1 126 ? -7.035 0.237 21.174 1.00 86.44 126 ALA A C 1
ATOM 1043 O O . ALA A 1 126 ? -7.333 -0.758 21.835 1.00 86.44 126 ALA A O 1
ATOM 1044 N N . ASP A 1 127 ? -7.944 1.145 20.817 1.00 87.19 127 ASP A N 1
ATOM 1045 C CA . ASP A 1 127 ? -9.360 1.051 21.174 1.00 87.19 127 ASP A CA 1
ATOM 1046 C C . ASP A 1 127 ? -10.032 -0.167 20.531 1.00 87.19 127 ASP A C 1
ATOM 1048 O O . ASP A 1 127 ? -10.721 -0.920 21.220 1.00 87.19 127 ASP A O 1
ATOM 1052 N N . ILE A 1 128 ? -9.780 -0.424 19.242 1.00 83.94 128 ILE A N 1
ATOM 1053 C CA . ILE A 1 128 ? -10.295 -1.603 18.529 1.00 83.94 128 ILE A CA 1
ATOM 1054 C C . ILE A 1 128 ? -9.804 -2.896 19.183 1.00 83.94 128 ILE A C 1
ATOM 1056 O O . ILE A 1 128 ? -10.595 -3.820 19.371 1.00 83.94 128 ILE A O 1
ATOM 1060 N N . ALA A 1 129 ? -8.530 -2.962 19.579 1.00 82.19 129 ALA A N 1
ATOM 1061 C CA . ALA A 1 129 ? -7.973 -4.122 20.273 1.00 82.19 129 ALA A CA 1
ATOM 1062 C C . ALA A 1 129 ? -8.660 -4.395 21.626 1.00 82.19 129 ALA A C 1
ATOM 1064 O O . ALA A 1 129 ? -8.674 -5.536 22.088 1.00 82.19 129 ALA A O 1
ATOM 1065 N N . ASN A 1 130 ? -9.266 -3.372 22.236 1.00 84.88 130 ASN A N 1
ATOM 1066 C CA . ASN A 1 130 ? -10.034 -3.487 23.474 1.00 84.88 130 ASN A CA 1
ATOM 1067 C C . ASN A 1 130 ? -11.522 -3.826 23.248 1.00 84.88 130 ASN A C 1
ATOM 1069 O O . ASN A 1 130 ? -12.243 -4.082 24.219 1.00 84.88 130 ASN A O 1
ATOM 1073 N N . ILE A 1 131 ? -12.013 -3.856 22.001 1.00 82.19 131 ILE A N 1
ATOM 1074 C CA . ILE A 1 131 ? -13.406 -4.213 21.706 1.00 82.19 131 ILE A CA 1
ATOM 1075 C C . ILE A 1 131 ? -13.627 -5.699 22.005 1.00 82.19 131 ILE A C 1
ATOM 1077 O O . ILE A 1 131 ? -13.213 -6.592 21.268 1.00 82.19 131 ILE A O 1
ATOM 1081 N N . SER A 1 132 ? -14.372 -5.971 23.075 1.00 77.38 132 SER A N 1
ATOM 1082 C CA . SER A 1 132 ? -14.865 -7.311 23.382 1.00 77.38 132 SER A CA 1
ATOM 1083 C C . SER A 1 132 ? -16.190 -7.555 22.660 1.00 77.38 132 SER A C 1
ATOM 1085 O O . SER A 1 132 ? -17.262 -7.151 23.123 1.00 77.38 132 SER A O 1
ATOM 1087 N N . ILE A 1 133 ? -16.136 -8.233 21.511 1.00 74.38 133 ILE A N 1
ATOM 1088 C CA . ILE A 1 133 ? -17.349 -8.749 20.874 1.00 74.38 133 ILE A CA 1
ATOM 1089 C C . ILE A 1 133 ? -17.892 -9.860 21.769 1.00 74.38 133 ILE A C 1
ATOM 1091 O O . ILE A 1 133 ? -17.224 -10.860 22.039 1.00 74.38 133 ILE A O 1
ATOM 1095 N N . ARG A 1 134 ? -19.128 -9.698 22.249 1.00 76.75 134 ARG A N 1
ATOM 1096 C CA . ARG A 1 134 ? -19.782 -10.746 23.031 1.00 76.75 134 ARG A CA 1
ATOM 1097 C C . ARG A 1 134 ? -19.986 -11.956 22.122 1.00 76.75 134 ARG A C 1
ATOM 1099 O O . ARG A 1 134 ? -20.841 -11.907 21.245 1.00 76.75 134 ARG A O 1
ATOM 1106 N N . LEU A 1 135 ? -19.258 -13.045 22.377 1.00 69.81 135 LEU A N 1
ATOM 1107 C CA . LEU A 1 135 ? -19.295 -14.287 21.584 1.00 69.81 135 LEU A CA 1
ATOM 1108 C C . LEU A 1 135 ? -20.714 -14.813 21.320 1.00 69.81 135 LEU A C 1
ATOM 1110 O O . LEU A 1 135 ? -20.964 -15.381 20.271 1.00 69.81 135 LEU A O 1
ATOM 1114 N N . LYS A 1 136 ? -21.679 -14.539 22.208 1.00 79.12 136 LYS A N 1
ATOM 1115 C CA . LYS A 1 136 ? -23.100 -14.865 21.987 1.00 79.12 136 LYS A CA 1
ATOM 1116 C C . LYS A 1 136 ? -23.734 -14.224 20.738 1.00 79.12 136 LYS A C 1
ATOM 1118 O O . LYS A 1 136 ? -24.856 -14.576 20.397 1.00 79.12 136 LYS A O 1
ATOM 1123 N N . TRP A 1 137 ? -23.093 -13.228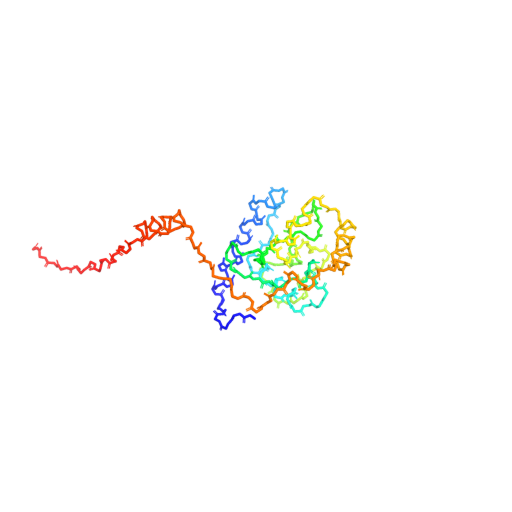 20.129 1.00 71.88 137 TRP A N 1
ATOM 1124 C CA . TRP A 1 137 ? -23.547 -12.561 18.902 1.00 71.88 137 TRP A CA 1
ATOM 1125 C C . TRP A 1 137 ? -22.769 -13.014 17.662 1.00 71.88 137 TRP A C 1
ATOM 1127 O O . TRP A 1 137 ? -23.138 -12.638 16.555 1.00 71.88 137 TRP A O 1
ATOM 1137 N N . TYR A 1 138 ? -21.709 -13.805 17.841 1.00 73.38 138 TYR A N 1
ATOM 1138 C CA . TYR A 1 138 ? -20.878 -14.324 16.764 1.00 73.38 138 TYR A CA 1
ATOM 1139 C C . TYR A 1 138 ? -21.050 -15.840 16.686 1.00 73.38 138 TYR A C 1
ATOM 1141 O O . TYR A 1 138 ? -20.514 -16.576 17.511 1.00 73.38 138 TYR A O 1
ATOM 1149 N N . ASP A 1 139 ? -21.816 -16.292 15.697 1.00 74.88 139 ASP A N 1
ATOM 1150 C CA . ASP A 1 139 ? -22.007 -17.710 15.408 1.00 74.88 139 ASP A CA 1
ATOM 1151 C C . ASP A 1 139 ? -21.366 -18.046 14.053 1.00 74.88 139 ASP A C 1
ATOM 1153 O O . ASP A 1 139 ? -21.998 -17.856 13.013 1.00 74.88 139 ASP A O 1
ATOM 1157 N N . PRO A 1 140 ? -20.107 -18.521 14.043 1.00 70.75 140 PRO A N 1
ATOM 1158 C CA . PRO A 1 140 ? -19.415 -18.885 12.810 1.00 70.75 140 PRO A CA 1
ATOM 1159 C C . PRO A 1 140 ? -19.958 -20.172 12.170 1.00 70.75 140 PRO A C 1
ATOM 1161 O O . PRO A 1 140 ? -19.579 -20.484 11.047 1.00 70.75 140 PRO A O 1
ATOM 1164 N N . SER A 1 141 ? -20.806 -20.929 12.876 1.00 77.38 141 SER A N 1
ATOM 1165 C CA . SER A 1 141 ? -21.453 -22.144 12.364 1.00 77.38 141 SER A CA 1
ATOM 1166 C C . SER A 1 141 ? -22.811 -21.880 11.720 1.00 77.38 141 SER A C 1
ATOM 1168 O O . SER A 1 141 ? -23.394 -22.773 11.108 1.00 77.38 141 SER A O 1
ATOM 1170 N N . ARG A 1 142 ? -23.314 -20.648 11.834 1.00 73.44 142 ARG A N 1
ATOM 1171 C CA . ARG A 1 142 ? -24.563 -20.246 11.210 1.00 73.44 142 ARG A CA 1
ATOM 1172 C C . ARG A 1 142 ? -24.343 -20.047 9.716 1.00 73.44 142 ARG A C 1
ATOM 1174 O O . ARG A 1 142 ? -23.797 -19.032 9.292 1.00 73.44 142 ARG A O 1
ATOM 1181 N N . GLU A 1 143 ? -24.818 -20.996 8.920 1.00 67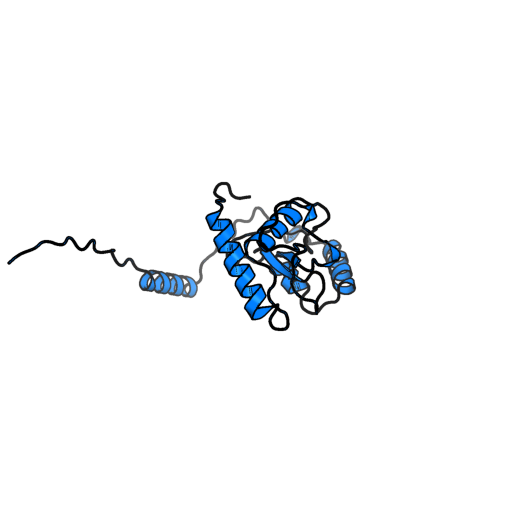.38 143 GLU A N 1
ATOM 1182 C CA . GLU A 1 143 ? -24.996 -20.780 7.489 1.00 67.38 143 GLU A CA 1
ATOM 1183 C C . GLU A 1 143 ? -26.005 -19.642 7.296 1.00 67.38 143 GLU A C 1
ATOM 1185 O O . GLU A 1 143 ? -27.154 -19.701 7.744 1.00 67.38 143 GLU A O 1
ATOM 1190 N N . VAL A 1 144 ? -25.544 -18.546 6.700 1.00 65.25 144 VAL A N 1
ATOM 1191 C CA . VAL A 1 144 ? -26.416 -17.447 6.297 1.00 65.25 144 VAL A CA 1
ATOM 1192 C C . VAL A 1 144 ? -26.906 -17.785 4.900 1.00 65.25 144 VAL A C 1
ATOM 1194 O O . VAL A 1 144 ? -26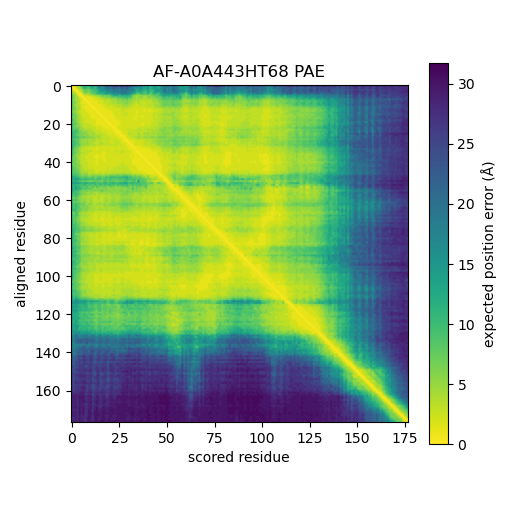.168 -17.631 3.928 1.00 65.25 144 VAL A O 1
ATOM 1197 N N . GLU A 1 145 ? -28.148 -18.249 4.792 1.00 59.41 145 GLU A N 1
ATOM 1198 C CA . GLU A 1 145 ? -28.826 -18.305 3.501 1.00 59.41 145 GLU A CA 1
ATOM 1199 C C . GLU A 1 145 ? -29.036 -16.870 3.009 1.00 59.41 145 GLU A C 1
ATOM 1201 O O . GLU A 1 145 ? -29.877 -16.125 3.520 1.00 59.41 145 GLU A O 1
ATOM 1206 N N . PHE A 1 146 ? -28.235 -16.459 2.027 1.00 55.16 146 PHE A N 1
ATOM 1207 C CA . PHE A 1 146 ? -28.468 -15.223 1.295 1.00 55.16 146 PHE A CA 1
ATOM 1208 C C . PHE A 1 146 ? -29.722 -15.405 0.440 1.00 55.16 146 PHE A C 1
ATOM 1210 O O . PHE A 1 146 ? -29.683 -15.986 -0.643 1.00 55.16 146 PHE A O 1
ATOM 1217 N N . GLN A 1 147 ? -30.858 -14.920 0.933 1.00 57.38 147 GLN A N 1
ATOM 1218 C CA . GLN A 1 147 ? -32.043 -14.771 0.103 1.00 57.38 147 GLN A CA 1
ATOM 1219 C C . GLN A 1 147 ? -31.894 -13.471 -0.680 1.00 57.38 147 GLN A C 1
ATOM 1221 O O . GLN A 1 147 ? -32.191 -12.398 -0.158 1.00 57.38 147 GLN A O 1
ATOM 1226 N N . ALA A 1 148 ? -31.393 -13.576 -1.914 1.00 59.06 148 ALA A N 1
ATOM 1227 C CA . ALA A 1 148 ? -31.413 -12.464 -2.855 1.00 59.06 148 ALA A CA 1
ATOM 1228 C C . ALA A 1 148 ? -32.839 -11.911 -2.920 1.00 59.06 148 ALA A C 1
ATOM 1230 O O . ALA A 1 148 ? -33.803 -12.654 -3.153 1.00 59.06 148 ALA A O 1
ATOM 1231 N N . THR A 1 149 ? -32.976 -10.617 -2.667 1.00 64.56 149 THR A N 1
ATOM 1232 C CA . THR A 1 149 ? -34.260 -9.938 -2.807 1.00 64.56 149 THR A CA 1
ATOM 1233 C C . THR A 1 149 ? -34.706 -9.992 -4.270 1.00 64.56 149 THR A C 1
ATOM 1235 O O . THR A 1 149 ? -33.878 -10.046 -5.175 1.00 64.56 149 THR A O 1
ATOM 1238 N N . GLU A 1 150 ? -36.016 -9.983 -4.533 1.00 60.25 150 GLU A N 1
ATOM 1239 C CA . GLU A 1 150 ? -36.566 -10.023 -5.906 1.00 60.25 150 GLU A CA 1
ATOM 1240 C C . GLU A 1 150 ? -35.925 -8.958 -6.820 1.00 60.25 150 GLU A C 1
ATOM 1242 O O . GLU A 1 150 ? -35.617 -9.237 -7.973 1.00 60.25 150 GLU A O 1
ATOM 1247 N N . LYS A 1 151 ? -35.593 -7.782 -6.264 1.00 56.91 151 LYS A N 1
ATOM 1248 C CA . LYS A 1 151 ? -34.866 -6.713 -6.968 1.00 56.91 151 LYS A CA 1
ATOM 1249 C C . LYS A 1 151 ? -33.438 -7.086 -7.375 1.00 56.91 151 LYS A C 1
ATOM 1251 O O . LYS A 1 151 ? -32.977 -6.664 -8.430 1.00 56.91 151 LYS A O 1
ATOM 1256 N N . GLU A 1 152 ? -32.717 -7.840 -6.549 1.00 57.06 152 GLU A N 1
ATOM 1257 C CA . GLU A 1 152 ? -31.347 -8.268 -6.866 1.00 57.06 152 GLU A CA 1
ATOM 1258 C C . GLU A 1 152 ? -31.345 -9.297 -8.005 1.00 57.06 152 GLU A C 1
ATOM 1260 O O . GLU A 1 152 ? -30.476 -9.235 -8.870 1.00 57.06 152 GLU A O 1
ATOM 1265 N N . LYS A 1 153 ? -32.375 -10.151 -8.079 1.00 55.84 153 LYS A N 1
ATOM 1266 C CA . LYS A 1 153 ? -32.567 -11.105 -9.186 1.00 55.84 153 LYS A CA 1
ATOM 1267 C C . LYS A 1 153 ? -32.926 -10.418 -10.506 1.00 55.84 153 LYS A C 1
ATOM 1269 O O . LYS A 1 153 ? -32.450 -10.833 -11.556 1.00 55.84 153 LYS A O 1
ATOM 1274 N N . GLU A 1 154 ? -33.741 -9.362 -10.465 1.00 56.75 154 GLU A N 1
ATOM 1275 C CA . GLU A 1 154 ? -34.043 -8.545 -11.652 1.00 56.75 154 GLU A CA 1
ATOM 1276 C C . GLU A 1 154 ? -32.778 -7.860 -12.198 1.00 56.75 154 GLU A C 1
ATOM 1278 O O . GLU A 1 154 ? -32.553 -7.858 -13.405 1.00 56.75 154 GLU A O 1
ATOM 1283 N N . THR A 1 155 ? -31.907 -7.363 -11.310 1.00 55.53 155 THR A N 1
ATOM 1284 C CA . THR A 1 155 ? -30.654 -6.697 -11.711 1.00 55.53 155 THR A CA 1
ATOM 1285 C C . THR A 1 155 ? -29.620 -7.682 -12.283 1.00 55.53 155 THR A C 1
ATOM 1287 O O . THR A 1 155 ? -28.857 -7.318 -13.175 1.00 55.53 155 THR A O 1
ATOM 1290 N N . GLU A 1 156 ? -29.573 -8.926 -11.788 1.00 53.47 156 GLU A N 1
ATOM 1291 C CA . GLU A 1 156 ? -28.719 -9.984 -12.355 1.00 53.47 156 GLU A CA 1
ATOM 1292 C C . GLU A 1 156 ? -29.180 -10.427 -13.752 1.00 53.47 156 GLU A C 1
ATOM 1294 O O . GLU A 1 156 ? -28.330 -10.655 -14.614 1.00 53.47 156 GLU A O 1
ATOM 1299 N N . ASN A 1 157 ? -30.493 -10.480 -14.001 1.00 52.03 157 ASN A N 1
ATOM 1300 C CA . ASN A 1 157 ? -31.038 -10.788 -15.326 1.00 52.03 157 ASN A CA 1
ATOM 1301 C C . ASN A 1 157 ? -30.738 -9.674 -16.345 1.00 52.03 157 ASN A C 1
ATOM 1303 O O . ASN A 1 157 ? -30.296 -9.974 -17.450 1.00 52.03 157 ASN A O 1
ATOM 1307 N N . GLU A 1 158 ? -30.876 -8.395 -15.969 1.00 52.47 158 GLU A N 1
ATOM 1308 C CA . GLU A 1 158 ? -30.504 -7.274 -16.855 1.00 52.47 158 GLU A CA 1
ATOM 1309 C C . GLU A 1 158 ? -29.001 -7.270 -17.196 1.00 52.47 158 GLU A C 1
ATOM 1311 O O . GLU A 1 158 ? -28.618 -6.963 -18.324 1.00 52.47 158 GLU A O 1
ATOM 1316 N N . PHE A 1 159 ? -28.130 -7.654 -16.255 1.00 47.16 159 PHE A N 1
ATOM 1317 C CA . PHE A 1 159 ? -26.683 -7.731 -16.502 1.00 47.16 159 PHE A CA 1
ATOM 1318 C C . PHE A 1 159 ? -26.266 -8.927 -17.374 1.00 47.16 159 PHE A C 1
ATOM 1320 O O . PHE A 1 159 ? -25.218 -8.864 -18.022 1.00 47.16 159 PHE A O 1
ATOM 1327 N N . GLN A 1 160 ? -27.043 -10.017 -17.378 1.00 50.97 160 GLN A N 1
ATOM 1328 C CA . GLN A 1 160 ? -26.814 -11.162 -18.265 1.00 50.97 160 GLN A CA 1
ATOM 1329 C C . GLN A 1 160 ? -27.224 -10.869 -19.711 1.00 50.97 160 GLN A C 1
ATOM 1331 O O . GLN A 1 160 ? -26.527 -11.317 -20.622 1.00 50.97 160 GLN A O 1
ATOM 1336 N N . ASP A 1 161 ? -28.279 -10.081 -19.922 1.00 50.72 161 ASP A N 1
ATOM 1337 C CA . ASP A 1 161 ? -28.740 -9.712 -21.264 1.00 50.72 161 ASP A CA 1
ATOM 1338 C C . ASP A 1 161 ? -27.787 -8.717 -21.961 1.00 50.72 161 ASP A C 1
ATOM 1340 O O . ASP A 1 161 ? -27.538 -8.846 -23.159 1.00 50.72 161 ASP A O 1
ATOM 1344 N N . ASP A 1 162 ? -27.161 -7.789 -21.225 1.00 49.44 162 ASP A N 1
ATOM 1345 C CA . ASP A 1 162 ? -26.240 -6.781 -21.796 1.00 49.44 162 ASP A CA 1
ATOM 1346 C C . ASP A 1 162 ? -24.846 -7.335 -22.178 1.00 49.44 162 ASP A C 1
ATOM 1348 O O . ASP A 1 162 ? -24.109 -6.719 -22.951 1.00 49.44 162 ASP A O 1
ATOM 1352 N N . PHE A 1 163 ? -24.468 -8.508 -21.658 1.00 45.06 163 PHE A N 1
ATOM 1353 C CA . PHE A 1 163 ? -23.219 -9.215 -22.000 1.00 45.06 163 PHE A CA 1
ATOM 1354 C C . PHE A 1 163 ? -23.468 -10.572 -22.681 1.00 45.06 163 PHE A C 1
ATOM 1356 O O . PHE A 1 163 ? -22.549 -11.391 -22.803 1.00 45.06 163 PHE A O 1
ATOM 1363 N N . GLY A 1 164 ? -24.698 -10.807 -23.145 1.00 42.34 164 GLY A N 1
ATOM 1364 C CA . GLY A 1 164 ? -25.119 -12.009 -23.852 1.00 42.34 164 GLY A CA 1
ATOM 1365 C C . GLY A 1 164 ? -24.415 -12.179 -25.197 1.00 42.34 164 GLY A C 1
ATOM 1366 O O . GLY A 1 164 ? -24.883 -11.696 -26.220 1.00 42.34 164 GLY A O 1
ATOM 1367 N N . GLY A 1 165 ? -23.286 -12.892 -25.172 1.00 44.00 165 GLY A N 1
ATOM 1368 C CA . GLY A 1 165 ? -22.837 -13.812 -26.220 1.00 44.00 165 GLY A CA 1
ATOM 1369 C C . GLY A 1 165 ? -23.024 -13.352 -27.665 1.00 44.00 165 GLY A C 1
ATOM 1370 O O . GLY A 1 165 ? -23.763 -13.982 -28.414 1.00 44.00 165 GLY A O 1
ATOM 1371 N N . GLY A 1 166 ? -22.304 -12.311 -28.083 1.00 37.41 166 GLY A N 1
ATOM 1372 C CA . GLY A 1 166 ? -21.979 -12.171 -29.498 1.00 37.41 166 GLY A CA 1
ATOM 1373 C C . GLY A 1 166 ? -21.048 -13.317 -29.879 1.00 37.41 166 GLY A C 1
ATOM 1374 O O . GLY A 1 166 ? -19.883 -13.313 -29.477 1.00 37.41 166 GLY A O 1
ATOM 1375 N N . GLU A 1 167 ? -21.566 -14.316 -30.595 1.00 42.19 167 GLU A N 1
ATOM 1376 C CA . GLU A 1 167 ? -20.734 -15.269 -31.324 1.00 42.19 167 GLU A CA 1
ATOM 1377 C C . GLU A 1 167 ? -19.733 -14.457 -32.154 1.00 42.19 167 GLU A C 1
ATOM 1379 O O . GLU A 1 167 ? -20.116 -13.611 -32.966 1.00 42.19 167 GLU A O 1
ATOM 1384 N N . ILE A 1 168 ? -18.440 -14.653 -31.893 1.00 45.22 168 ILE A N 1
ATOM 1385 C CA . ILE A 1 168 ? -17.390 -14.175 -32.784 1.00 45.22 168 ILE A CA 1
ATOM 1386 C C . ILE A 1 168 ? -17.576 -15.000 -34.054 1.00 45.22 168 ILE A C 1
ATOM 1388 O O . ILE A 1 168 ? -17.213 -16.172 -34.082 1.00 45.22 168 ILE A O 1
ATOM 1392 N N . GLY A 1 169 ? -18.241 -14.414 -35.049 1.00 39.53 169 GLY A N 1
ATOM 1393 C CA . GLY A 1 169 ? -18.307 -14.976 -36.386 1.00 39.53 169 GLY A CA 1
ATOM 1394 C C . GLY A 1 169 ? -16.888 -15.055 -36.929 1.00 39.53 169 GLY A C 1
ATOM 1395 O O . GLY A 1 169 ? -16.249 -14.026 -37.146 1.00 39.53 169 GLY A O 1
ATOM 1396 N N . ASP A 1 170 ? -16.389 -16.276 -37.084 1.00 42.47 170 ASP A N 1
ATOM 1397 C CA . ASP A 1 170 ? -15.266 -16.554 -37.963 1.00 42.47 170 ASP A CA 1
ATOM 1398 C C . ASP A 1 170 ? -15.752 -16.254 -39.389 1.00 42.47 170 ASP A C 1
ATOM 1400 O O . ASP A 1 170 ? -16.476 -17.051 -39.987 1.00 42.47 170 ASP A O 1
ATOM 1404 N N . ASP A 1 171 ? -15.424 -15.068 -39.908 1.00 43.41 171 ASP A N 1
ATOM 1405 C CA . ASP A 1 171 ? -15.620 -14.740 -41.320 1.00 43.41 171 ASP A CA 1
ATOM 1406 C C . ASP A 1 171 ? -14.675 -15.628 -42.150 1.00 43.41 171 ASP A C 1
ATOM 1408 O O . ASP A 1 171 ? -13.504 -15.307 -42.378 1.00 43.41 171 ASP A O 1
ATOM 1412 N N . GLU A 1 172 ? -15.185 -16.788 -42.568 1.00 43.91 172 GLU A N 1
ATOM 1413 C CA . GLU A 1 172 ? -14.619 -17.580 -43.653 1.00 43.91 172 GLU A CA 1
ATOM 1414 C C . GLU A 1 172 ? -14.765 -16.785 -44.960 1.00 43.91 172 GLU A C 1
ATOM 1416 O O . GLU A 1 172 ? -15.859 -16.566 -45.481 1.00 43.91 172 GLU A O 1
ATOM 1421 N N . ASP A 1 173 ? -13.625 -16.323 -45.470 1.00 49.16 173 ASP A N 1
ATOM 1422 C CA . ASP A 1 173 ? -13.460 -15.658 -46.762 1.00 49.16 173 ASP A CA 1
ATOM 1423 C C . ASP A 1 173 ? -13.662 -16.697 -47.889 1.00 49.16 173 ASP A C 1
ATOM 1425 O O . ASP A 1 173 ? -12.710 -17.283 -48.414 1.00 49.16 173 ASP A O 1
ATOM 1429 N N . GLU A 1 174 ? -14.922 -16.993 -48.225 1.00 42.97 174 GLU A N 1
ATOM 1430 C CA . GLU A 1 174 ? -15.288 -17.761 -49.418 1.00 42.97 174 GLU A CA 1
ATOM 1431 C C . GLU A 1 174 ? -15.503 -16.821 -50.612 1.00 42.97 174 GLU A C 1
ATOM 1433 O O . GLU A 1 174 ? -16.460 -16.050 -50.689 1.00 42.97 174 GLU A O 1
ATOM 1438 N N . GLY A 1 175 ? -14.588 -16.906 -51.578 1.00 40.78 175 GLY A N 1
ATOM 1439 C CA . GLY A 1 175 ? -14.685 -16.198 -52.848 1.00 40.78 175 GLY A CA 1
ATOM 1440 C C . GLY A 1 175 ? -15.747 -16.753 -53.805 1.00 40.78 175 GLY A C 1
ATOM 1441 O O . GLY A 1 175 ? -16.019 -17.953 -53.822 1.00 40.78 175 GLY A O 1
ATOM 1442 N N . GLN A 1 176 ? -16.271 -15.853 -54.645 1.00 39.34 176 GLN A N 1
ATOM 1443 C CA . GLN A 1 176 ? -16.856 -16.002 -55.998 1.00 39.34 176 GLN A CA 1
ATOM 1444 C C . GLN A 1 176 ? -17.440 -14.611 -56.356 1.00 39.34 176 GLN A C 1
ATOM 1446 O O . GLN A 1 176 ? -18.058 -13.989 -55.499 1.00 39.34 176 GLN A O 1
ATOM 1451 N N . GLU A 1 177 ? -17.245 -13.978 -57.515 1.00 39.47 177 GLU A N 1
ATOM 1452 C CA . GLU A 1 177 ? -16.933 -14.400 -58.893 1.00 39.47 177 GLU A CA 1
ATOM 1453 C C . GLU A 1 177 ? -15.913 -13.466 -59.573 1.00 39.47 177 GLU A C 1
ATOM 1455 O O . GLU A 1 177 ? -15.881 -12.256 -59.241 1.00 39.47 177 GLU A O 1
#